Protein AF-A0A194XIG5-F1 (afdb_monomer_lite)

Organism: Mollisia scopiformis (NCBI:txid149040)

pLDDT: mean 70.4, std 18.35, range [32.38, 96.31]

Structure (mmCIF, N/CA/C/O backbone):
data_AF-A0A194XIG5-F1
#
_entry.id   AF-A0A194XIG5-F1
#
loop_
_atom_site.group_PDB
_atom_site.id
_atom_site.type_symbol
_atom_site.label_atom_id
_atom_site.label_alt_id
_atom_site.label_comp_id
_atom_site.label_asym_id
_atom_site.label_entity_id
_atom_site.label_seq_id
_atom_site.pdbx_PDB_ins_code
_atom_site.Cartn_x
_atom_site.Cartn_y
_atom_site.Cartn_z
_atom_site.occupancy
_atom_site.B_iso_or_equiv
_atom_site.auth_seq_id
_atom_site.auth_comp_id
_atom_site.auth_asym_id
_atom_site.auth_atom_id
_atom_site.pdbx_PDB_model_num
ATOM 1 N N . ASN A 1 1 ? 35.819 7.061 -53.462 1.00 68.25 1 ASN A N 1
ATOM 2 C CA . ASN A 1 1 ? 35.738 6.091 -52.345 1.00 68.25 1 ASN A CA 1
ATOM 3 C C . ASN A 1 1 ? 35.637 6.748 -50.974 1.00 68.25 1 ASN A C 1
ATOM 5 O O . ASN A 1 1 ? 34.925 6.209 -50.137 1.00 68.25 1 ASN A O 1
ATOM 9 N N . ASP A 1 2 ? 36.257 7.906 -50.737 1.00 85.25 2 ASP A N 1
ATOM 10 C CA . ASP A 1 2 ? 36.244 8.525 -49.399 1.00 85.25 2 ASP A CA 1
ATOM 11 C C . ASP A 1 2 ? 34.917 9.205 -49.029 1.00 85.25 2 ASP A C 1
ATOM 13 O O . ASP A 1 2 ? 34.490 9.116 -47.881 1.00 85.25 2 ASP A O 1
ATOM 17 N N . GLN A 1 3 ? 34.193 9.763 -50.006 1.00 89.25 3 GLN A N 1
ATOM 18 C CA . GLN A 1 3 ? 32.856 10.344 -49.803 1.00 89.25 3 GLN A CA 1
ATOM 19 C C . GLN A 1 3 ? 31.877 9.344 -49.157 1.00 89.25 3 GLN A C 1
ATOM 21 O O . GLN A 1 3 ? 31.250 9.632 -48.141 1.00 89.25 3 GLN A O 1
ATOM 26 N N . ALA A 1 4 ? 31.824 8.123 -49.697 1.00 90.75 4 ALA A N 1
ATOM 27 C CA . ALA A 1 4 ? 30.949 7.063 -49.202 1.00 90.75 4 ALA A CA 1
ATOM 28 C C . ALA A 1 4 ? 31.311 6.617 -47.773 1.00 90.75 4 ALA A C 1
ATOM 30 O O . ALA A 1 4 ? 30.437 6.225 -47.002 1.00 90.75 4 ALA A O 1
ATOM 31 N N . ARG A 1 5 ? 32.596 6.694 -47.393 1.00 91.75 5 ARG A N 1
ATOM 32 C CA . ARG A 1 5 ? 33.049 6.383 -46.027 1.00 91.75 5 ARG A CA 1
ATOM 33 C C . ARG A 1 5 ? 32.590 7.451 -45.038 1.00 91.75 5 ARG A C 1
ATOM 35 O O . ARG A 1 5 ? 32.052 7.111 -43.989 1.00 91.75 5 ARG A O 1
ATOM 42 N N . ILE A 1 6 ? 32.728 8.723 -45.407 1.00 94.56 6 ILE A N 1
ATOM 43 C CA . ILE A 1 6 ? 32.296 9.856 -44.580 1.00 94.56 6 ILE A CA 1
ATOM 44 C C . ILE A 1 6 ? 30.779 9.809 -44.351 1.00 94.56 6 ILE A C 1
ATOM 46 O O . ILE A 1 6 ? 30.317 9.968 -43.221 1.00 94.56 6 ILE A O 1
ATOM 50 N N . GLU A 1 7 ? 29.994 9.536 -45.393 1.00 93.69 7 GLU A N 1
ATOM 51 C CA . GLU A 1 7 ? 28.536 9.410 -45.283 1.00 93.69 7 GLU A CA 1
ATOM 52 C C . GLU A 1 7 ? 28.119 8.223 -44.403 1.00 93.69 7 GLU A C 1
ATOM 54 O O . GLU A 1 7 ? 27.228 8.357 -43.556 1.00 93.69 7 GLU A O 1
ATOM 59 N N . ALA A 1 8 ? 28.800 7.080 -44.534 1.00 93.81 8 ALA A N 1
ATOM 60 C CA . ALA A 1 8 ? 28.554 5.912 -43.693 1.00 93.81 8 ALA A CA 1
ATOM 61 C C . ALA A 1 8 ? 28.841 6.197 -42.209 1.00 93.81 8 ALA A C 1
ATOM 63 O O . ALA A 1 8 ? 28.056 5.805 -41.340 1.00 93.81 8 ALA A O 1
ATOM 64 N N . ASP A 1 9 ? 29.920 6.915 -41.901 1.00 95.12 9 ASP A N 1
ATOM 65 C CA . ASP A 1 9 ? 30.264 7.266 -40.522 1.00 95.12 9 ASP A CA 1
ATOM 66 C C . ASP A 1 9 ? 29.311 8.316 -39.936 1.00 95.12 9 ASP A C 1
ATOM 68 O O . ASP A 1 9 ? 28.887 8.188 -38.783 1.00 95.12 9 ASP A O 1
ATOM 72 N N . GLN A 1 10 ? 28.855 9.285 -40.736 1.00 93.88 10 GLN A N 1
ATOM 73 C CA . GLN A 1 10 ? 27.794 10.206 -40.322 1.00 93.88 10 GLN A CA 1
ATOM 74 C C . GLN A 1 10 ? 26.475 9.476 -40.033 1.00 93.88 10 GLN A C 1
ATOM 76 O O . GLN A 1 10 ? 25.788 9.800 -39.060 1.00 93.88 10 GLN A O 1
ATOM 81 N N . PHE A 1 11 ? 26.113 8.478 -40.843 1.00 93.88 11 PHE A N 1
ATOM 82 C CA . PHE A 1 11 ? 24.918 7.667 -40.616 1.00 93.88 11 PHE A CA 1
ATOM 83 C C . PHE A 1 11 ? 25.031 6.825 -39.337 1.00 93.88 11 PHE A C 1
ATOM 85 O O . PHE A 1 11 ? 24.093 6.777 -38.534 1.00 93.88 11 PHE A O 1
ATOM 92 N N . ARG A 1 12 ? 26.193 6.208 -39.092 1.00 93.44 12 ARG A N 1
ATOM 93 C CA . ARG A 1 12 ? 26.478 5.480 -37.844 1.00 93.44 12 ARG A CA 1
ATOM 94 C C . ARG A 1 12 ? 26.372 6.398 -36.633 1.00 93.44 12 ARG A C 1
ATOM 96 O O . ARG A 1 12 ? 25.687 6.059 -35.673 1.00 93.44 12 ARG A O 1
ATOM 103 N N . TYR A 1 13 ? 26.974 7.583 -36.698 1.00 94.56 13 TYR A N 1
ATOM 104 C CA . TYR A 1 13 ? 26.895 8.557 -35.616 1.00 94.56 13 TYR A CA 1
ATOM 105 C C . TYR A 1 13 ? 25.449 8.989 -35.342 1.00 94.56 13 TYR A C 1
ATOM 107 O O . TYR A 1 13 ? 24.991 8.914 -34.203 1.00 94.56 13 TYR A O 1
ATOM 115 N N . ARG A 1 14 ? 24.700 9.378 -36.383 1.00 92.38 14 ARG A N 1
ATOM 116 C CA . ARG A 1 14 ? 23.301 9.815 -36.249 1.00 92.38 14 ARG A CA 1
ATOM 117 C C . ARG A 1 14 ? 22.410 8.709 -35.689 1.00 92.38 14 ARG A C 1
ATOM 119 O O . ARG A 1 14 ? 21.681 8.948 -34.733 1.00 92.38 14 ARG A O 1
ATOM 126 N N . SER A 1 15 ? 22.502 7.495 -36.230 1.00 92.25 15 SER A N 1
ATOM 127 C CA . SER A 1 15 ? 21.691 6.360 -35.772 1.00 92.25 15 SER A CA 1
ATOM 128 C C . SER A 1 15 ? 21.985 5.976 -34.316 1.00 92.25 15 SER A C 1
ATOM 130 O O . SER A 1 15 ? 21.050 5.747 -33.541 1.00 92.25 15 SER A O 1
ATOM 132 N N . LEU A 1 16 ? 23.259 5.973 -33.905 1.00 93.62 16 LEU A N 1
ATOM 133 C CA . LEU A 1 16 ? 23.646 5.737 -32.514 1.00 93.62 16 LEU A CA 1
ATOM 134 C C . LEU A 1 16 ? 23.155 6.865 -31.604 1.00 93.62 16 LEU A C 1
ATOM 136 O O . LEU A 1 16 ? 22.529 6.582 -30.582 1.00 93.62 16 LEU A O 1
ATOM 140 N N . ALA A 1 17 ? 23.364 8.127 -31.984 1.00 90.00 17 ALA A N 1
ATOM 141 C CA . ALA A 1 17 ? 22.908 9.277 -31.209 1.00 90.00 17 ALA A CA 1
ATOM 142 C C . ALA A 1 17 ? 21.392 9.222 -30.969 1.00 90.00 17 ALA A C 1
ATOM 144 O O . ALA A 1 17 ? 20.946 9.326 -29.827 1.00 90.00 17 ALA A O 1
ATOM 145 N N . THR A 1 18 ? 20.591 8.956 -32.006 1.00 93.50 18 THR A N 1
ATOM 146 C CA . THR A 1 18 ? 19.134 8.825 -31.868 1.00 93.50 18 THR A CA 1
ATOM 147 C C . THR A 1 18 ? 18.749 7.677 -30.936 1.00 93.50 18 THR A C 1
ATOM 149 O O . THR A 1 18 ? 17.916 7.862 -30.045 1.00 93.50 18 THR A O 1
ATOM 152 N N . ARG A 1 19 ? 19.376 6.501 -31.082 1.00 93.31 19 ARG A N 1
ATOM 153 C CA . ARG A 1 19 ? 19.083 5.328 -30.244 1.00 93.31 19 ARG A CA 1
ATOM 154 C C . ARG A 1 19 ? 19.422 5.575 -28.774 1.00 93.31 19 ARG A C 1
ATOM 156 O O . ARG A 1 19 ? 18.603 5.296 -27.899 1.00 93.31 19 ARG A O 1
ATOM 163 N N . TYR A 1 20 ? 20.605 6.117 -28.489 1.00 94.31 20 TYR A N 1
ATOM 164 C CA . TYR A 1 20 ? 21.037 6.373 -27.115 1.00 94.31 20 TYR A CA 1
ATOM 165 C C . TYR A 1 20 ? 20.258 7.514 -26.459 1.00 94.31 20 TYR A C 1
ATOM 167 O O . TYR A 1 20 ? 19.904 7.394 -25.287 1.00 94.31 20 TYR A O 1
ATOM 175 N N . VAL A 1 21 ? 19.900 8.567 -27.199 1.00 94.81 21 VAL A N 1
ATOM 176 C CA . VAL A 1 21 ? 19.032 9.638 -26.683 1.00 94.81 21 VAL A CA 1
ATOM 177 C C . VAL A 1 21 ? 17.645 9.099 -26.339 1.00 94.81 21 VAL A C 1
ATOM 179 O O . VAL A 1 21 ? 17.110 9.427 -25.277 1.00 94.81 21 VAL A O 1
ATOM 182 N N . HIS A 1 22 ? 17.063 8.237 -27.179 1.00 92.50 22 HIS A N 1
ATOM 183 C CA . HIS A 1 22 ? 15.782 7.605 -26.862 1.00 92.50 22 HIS A CA 1
ATOM 184 C C . HIS A 1 22 ? 15.867 6.729 -25.613 1.00 92.50 22 HIS A C 1
ATOM 186 O O . HIS A 1 22 ? 15.055 6.895 -24.701 1.00 92.50 22 HIS A O 1
ATOM 192 N N . ASN A 1 23 ? 16.885 5.872 -25.527 1.00 94.88 23 ASN A N 1
ATOM 193 C CA . ASN A 1 23 ? 17.107 5.024 -24.358 1.00 94.88 23 ASN A CA 1
ATOM 194 C C . ASN A 1 23 ? 17.299 5.852 -23.079 1.00 94.88 23 ASN A C 1
ATOM 196 O O . ASN A 1 23 ? 16.727 5.526 -22.038 1.00 94.88 23 ASN A O 1
ATOM 200 N N . TRP A 1 24 ? 18.052 6.952 -23.152 1.00 96.31 24 TRP A N 1
ATOM 201 C CA . TRP A 1 24 ? 18.252 7.856 -22.023 1.00 96.31 24 TRP A CA 1
ATOM 202 C C . TRP A 1 24 ? 16.941 8.515 -21.582 1.00 96.31 24 TRP A C 1
ATOM 204 O O . TRP A 1 24 ? 16.612 8.504 -20.395 1.00 96.31 24 TRP A O 1
ATOM 214 N N . ARG A 1 25 ? 16.130 9.010 -22.528 1.00 95.50 25 ARG A N 1
ATOM 215 C CA . ARG A 1 25 ? 14.802 9.576 -22.230 1.00 95.50 25 ARG A CA 1
ATOM 216 C C . ARG A 1 25 ? 13.877 8.546 -21.586 1.00 95.50 25 ARG A C 1
ATOM 218 O O . ARG A 1 25 ? 13.123 8.876 -20.674 1.00 95.50 25 ARG A O 1
ATOM 225 N N . GLU A 1 26 ? 13.909 7.297 -22.036 1.00 94.56 26 GLU A N 1
ATOM 226 C CA . GLU A 1 26 ? 13.135 6.216 -21.420 1.00 94.56 26 GLU A CA 1
ATOM 227 C C . GLU A 1 26 ? 13.593 5.888 -20.004 1.00 94.56 26 GLU A C 1
ATOM 229 O O . GLU A 1 26 ? 12.757 5.773 -19.103 1.00 94.56 26 GLU A O 1
ATOM 234 N N . ALA A 1 27 ? 14.903 5.776 -19.790 1.00 95.00 27 ALA A N 1
ATOM 235 C CA . ALA A 1 27 ? 15.474 5.542 -18.471 1.00 95.00 27 ALA A CA 1
ATOM 236 C C . ALA A 1 27 ? 15.120 6.683 -17.502 1.00 95.00 27 ALA A C 1
ATOM 238 O O . ALA A 1 27 ? 14.652 6.421 -16.392 1.00 95.00 27 ALA A O 1
ATOM 239 N N . ALA A 1 28 ? 15.237 7.937 -17.949 1.00 95.81 28 ALA A N 1
ATOM 240 C CA . ALA A 1 28 ? 14.864 9.118 -17.175 1.00 95.81 28 ALA A CA 1
ATOM 241 C C . ALA A 1 28 ? 13.367 9.127 -16.819 1.00 95.81 28 ALA A C 1
ATOM 243 O O . ALA A 1 28 ? 13.009 9.348 -15.661 1.00 95.81 28 ALA A O 1
ATOM 244 N N . ARG A 1 29 ? 12.479 8.799 -17.772 1.00 9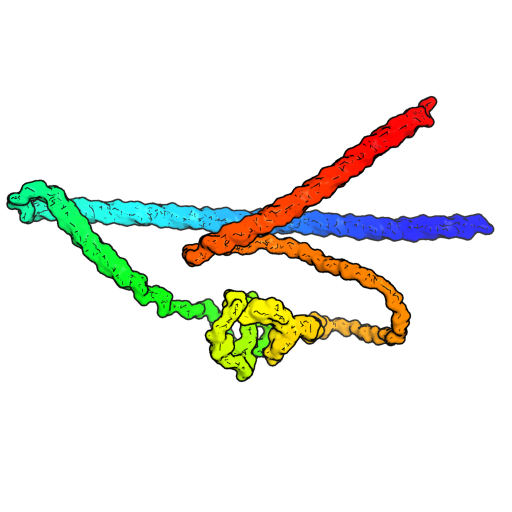4.88 29 ARG A N 1
ATOM 245 C CA . ARG A 1 29 ? 11.032 8.669 -17.513 1.00 94.88 29 ARG A CA 1
ATOM 246 C C . ARG A 1 29 ? 10.727 7.585 -16.480 1.00 94.88 29 ARG A C 1
ATOM 248 O O . ARG A 1 29 ? 9.965 7.832 -15.545 1.00 94.88 29 ARG A O 1
ATOM 255 N N . LYS A 1 30 ? 11.335 6.401 -16.609 1.00 95.94 30 LYS A N 1
ATOM 256 C CA . LYS A 1 30 ? 11.171 5.295 -15.648 1.00 95.94 30 LYS A CA 1
ATOM 257 C C . LYS A 1 30 ? 11.640 5.696 -14.250 1.00 95.94 30 LYS A C 1
ATOM 259 O O . LYS A 1 30 ? 10.961 5.395 -13.269 1.00 95.94 30 LYS A O 1
ATOM 264 N N . LEU A 1 31 ? 12.767 6.398 -14.147 1.00 93.50 31 LEU A N 1
ATOM 265 C CA . LEU A 1 31 ? 13.282 6.892 -12.871 1.00 93.50 31 LEU A CA 1
ATOM 266 C C . LEU A 1 31 ? 12.341 7.934 -12.245 1.00 93.50 31 LEU A C 1
ATOM 268 O O . LEU A 1 31 ? 12.026 7.841 -11.058 1.00 93.50 31 LEU A O 1
ATOM 272 N N . GLY A 1 32 ? 11.827 8.868 -13.049 1.00 92.12 32 GLY A N 1
ATOM 273 C CA . GLY A 1 32 ? 10.847 9.866 -12.615 1.00 92.12 32 GLY A CA 1
ATOM 274 C C . GLY A 1 32 ? 9.545 9.242 -12.102 1.00 92.12 32 GLY A C 1
ATOM 275 O O . GLY A 1 32 ? 9.059 9.618 -11.037 1.00 92.12 32 GLY A O 1
ATOM 276 N N . LEU A 1 33 ? 9.021 8.228 -12.798 1.00 94.00 33 LEU A N 1
ATOM 277 C CA . LEU A 1 33 ? 7.849 7.464 -12.353 1.00 94.00 33 LEU A CA 1
ATOM 278 C C . LEU A 1 33 ? 8.101 6.755 -11.018 1.00 94.00 33 LEU 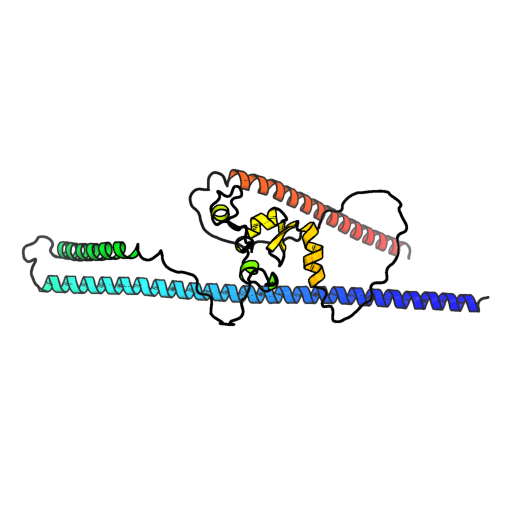A C 1
ATOM 280 O O . LEU A 1 33 ? 7.255 6.816 -10.128 1.00 94.00 33 LEU A O 1
ATOM 284 N N . LYS A 1 34 ? 9.276 6.136 -10.838 1.00 94.50 34 LYS A N 1
ATOM 285 C CA . LYS A 1 34 ? 9.653 5.513 -9.559 1.00 94.50 34 LYS A CA 1
ATOM 286 C C . LYS A 1 34 ? 9.703 6.535 -8.422 1.00 94.50 34 LYS A C 1
ATOM 288 O O . LYS A 1 34 ? 9.241 6.230 -7.325 1.00 94.50 34 LYS A O 1
ATOM 293 N N . ARG A 1 35 ? 10.227 7.740 -8.669 1.00 93.31 35 ARG A N 1
ATOM 294 C CA . ARG A 1 35 ? 10.284 8.816 -7.667 1.00 93.31 35 ARG A CA 1
ATOM 295 C C . ARG A 1 35 ? 8.886 9.295 -7.266 1.00 93.31 35 ARG A C 1
ATOM 297 O O . ARG A 1 35 ? 8.565 9.247 -6.082 1.00 93.31 35 ARG A O 1
ATOM 304 N N . ARG A 1 36 ? 8.022 9.606 -8.240 1.00 91.75 36 ARG A N 1
ATOM 305 C CA . ARG A 1 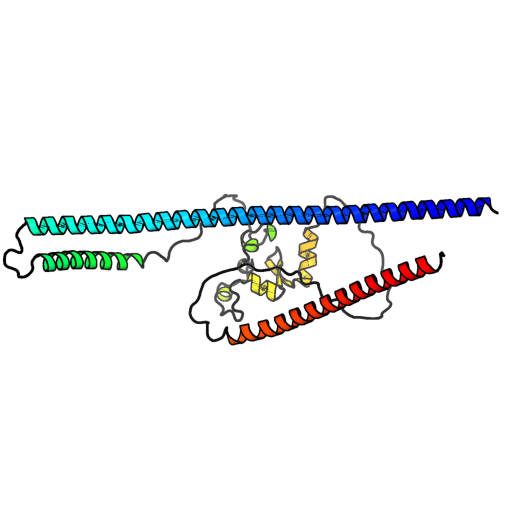36 ? 6.607 9.954 -7.989 1.00 91.75 36 ARG A CA 1
ATOM 306 C C . ARG A 1 36 ? 5.858 8.829 -7.265 1.00 91.75 36 ARG A C 1
ATOM 308 O O . ARG A 1 36 ? 5.065 9.067 -6.358 1.00 91.75 36 ARG A O 1
ATOM 315 N N . GLY A 1 37 ? 6.151 7.577 -7.612 1.00 92.56 37 GLY A N 1
ATOM 316 C CA . GLY A 1 37 ? 5.616 6.398 -6.932 1.00 92.56 37 GLY A CA 1
ATOM 317 C C . GLY A 1 37 ? 6.024 6.302 -5.456 1.00 92.56 37 GLY A C 1
ATOM 318 O O . GLY A 1 37 ? 5.243 5.837 -4.634 1.00 92.56 37 GLY A O 1
ATOM 319 N N . ARG A 1 38 ? 7.227 6.756 -5.087 1.00 91.75 38 ARG A N 1
ATOM 320 C CA . ARG A 1 38 ? 7.664 6.813 -3.680 1.00 91.75 38 ARG A CA 1
ATOM 321 C C . ARG A 1 38 ? 6.970 7.941 -2.923 1.00 91.75 38 ARG A C 1
ATOM 323 O O . ARG A 1 38 ? 6.525 7.718 -1.804 1.00 91.75 38 ARG A O 1
ATOM 330 N N . GLU A 1 39 ? 6.852 9.116 -3.534 1.00 92.19 39 GLU A N 1
ATOM 331 C CA . GLU A 1 39 ? 6.165 10.278 -2.948 1.00 92.19 39 GLU A CA 1
ATOM 332 C C . GLU A 1 39 ? 4.687 9.970 -2.673 1.00 92.19 39 GLU A C 1
ATOM 334 O O . GLU A 1 39 ? 4.210 10.181 -1.564 1.00 92.19 39 GLU A O 1
ATOM 339 N N . THR A 1 40 ? 3.988 9.345 -3.624 1.00 91.81 40 THR A N 1
ATOM 340 C CA . THR A 1 40 ? 2.588 8.921 -3.433 1.00 91.81 40 THR A CA 1
ATOM 341 C C . THR A 1 40 ? 2.417 7.878 -2.327 1.00 91.81 40 THR A C 1
ATOM 343 O O . THR A 1 40 ? 1.443 7.942 -1.580 1.00 91.81 40 THR A O 1
ATOM 346 N N . ARG A 1 41 ? 3.355 6.932 -2.171 1.00 90.19 41 ARG A N 1
ATOM 347 C CA . ARG A 1 41 ? 3.336 5.976 -1.047 1.00 90.19 41 ARG A CA 1
ATOM 348 C C . ARG A 1 41 ? 3.583 6.662 0.293 1.00 90.19 41 ARG A C 1
ATOM 350 O O . ARG A 1 41 ? 2.887 6.342 1.249 1.00 90.19 41 ARG A O 1
ATOM 357 N N . LYS A 1 42 ? 4.535 7.600 0.360 1.00 93.88 42 LYS A N 1
ATOM 358 C CA . LYS A 1 42 ? 4.791 8.396 1.571 1.00 93.88 42 LYS A CA 1
ATOM 359 C C . LYS A 1 42 ? 3.557 9.200 1.967 1.00 93.88 42 LYS A C 1
ATOM 361 O O . LYS A 1 42 ? 3.081 9.034 3.081 1.00 93.88 42 LYS A O 1
ATOM 366 N N . PHE A 1 43 ? 2.965 9.926 1.020 1.00 90.75 43 PHE A N 1
ATOM 367 C CA . PHE A 1 43 ? 1.737 10.687 1.243 1.00 90.75 43 PHE A CA 1
ATOM 368 C C . PHE A 1 43 ? 0.584 9.802 1.736 1.00 90.75 43 PHE A C 1
ATOM 370 O O . PHE A 1 43 ? -0.090 10.127 2.708 1.00 90.75 43 PHE A O 1
ATOM 377 N N . LYS A 1 44 ? 0.377 8.631 1.116 1.00 90.94 44 LYS A N 1
ATOM 378 C CA . LYS A 1 44 ? -0.627 7.664 1.588 1.00 90.94 44 LYS A CA 1
ATOM 379 C C . LYS A 1 44 ? -0.328 7.160 3.000 1.00 90.94 44 LYS A C 1
ATOM 381 O O . LYS A 1 44 ? -1.255 7.017 3.791 1.00 90.94 44 LYS A O 1
ATOM 386 N N . LYS A 1 45 ? 0.939 6.881 3.317 1.00 93.69 45 LYS A N 1
ATOM 387 C CA . LYS A 1 45 ? 1.358 6.432 4.650 1.00 93.69 45 LYS A CA 1
ATOM 388 C C . LYS A 1 45 ? 1.103 7.514 5.699 1.00 93.69 45 LYS A C 1
ATOM 390 O O . LYS A 1 45 ? 0.564 7.195 6.750 1.00 93.69 45 LYS A O 1
ATOM 395 N N . GLU A 1 46 ? 1.422 8.768 5.393 1.00 93.69 46 GLU A N 1
ATOM 396 C CA . GLU A 1 46 ? 1.163 9.927 6.256 1.00 93.69 46 GLU A CA 1
ATOM 397 C C . GLU A 1 46 ? -0.341 10.136 6.478 1.00 93.69 46 GLU A C 1
ATOM 399 O O . GLU A 1 46 ? -0.773 10.242 7.621 1.00 93.69 46 GLU A O 1
ATOM 404 N N . LEU A 1 47 ? -1.158 10.071 5.419 1.00 92.81 47 LEU A N 1
ATOM 405 C CA . LEU A 1 47 ? -2.622 10.158 5.513 1.00 92.81 47 LEU A CA 1
ATOM 406 C C . LEU A 1 47 ? -3.228 9.022 6.356 1.00 92.81 47 LEU A C 1
ATOM 408 O O . LEU A 1 47 ? -4.178 9.216 7.109 1.00 92.81 47 LEU A O 1
ATOM 412 N N . MET A 1 48 ? -2.718 7.800 6.209 1.00 90.44 48 MET A N 1
ATOM 413 C CA . MET A 1 48 ? -3.184 6.663 7.006 1.00 90.44 48 MET A CA 1
ATOM 414 C C . MET A 1 48 ? -2.726 6.776 8.461 1.00 90.44 48 MET A C 1
ATOM 416 O O . MET A 1 48 ? -3.482 6.413 9.360 1.00 90.44 48 MET A O 1
ATOM 420 N N . ALA A 1 49 ? -1.516 7.282 8.702 1.00 92.38 49 ALA A N 1
ATOM 421 C CA . ALA A 1 49 ? -1.003 7.531 10.043 1.00 92.38 49 ALA A CA 1
ATOM 422 C C . ALA A 1 49 ? -1.809 8.625 10.754 1.00 92.38 49 ALA A C 1
ATOM 424 O O . ALA A 1 49 ? -2.185 8.418 11.903 1.00 92.38 49 ALA A O 1
ATOM 425 N N . SER A 1 50 ? -2.158 9.721 10.071 1.00 90.81 50 SER A N 1
ATOM 426 C CA . SER A 1 50 ? -2.994 10.777 10.653 1.00 90.81 50 SER A CA 1
ATOM 427 C C . SER A 1 50 ? -4.389 10.264 11.001 1.00 90.81 50 SER A C 1
ATOM 429 O O . SER A 1 50 ? -4.828 10.446 12.127 1.00 90.81 50 SER A O 1
ATOM 431 N N . LYS A 1 51 ? -5.037 9.510 10.104 1.00 91.94 51 LYS A N 1
ATOM 432 C CA . LYS A 1 51 ? -6.338 8.877 10.389 1.00 91.94 51 LYS A CA 1
ATOM 433 C C . LYS A 1 51 ? -6.278 7.862 11.530 1.00 91.94 51 LYS A C 1
ATOM 435 O O . LYS A 1 51 ? -7.256 7.676 12.245 1.00 91.94 51 LYS A O 1
ATOM 440 N N . ARG A 1 52 ? -5.163 7.140 11.680 1.00 91.44 52 ARG A N 1
ATOM 441 C CA . ARG A 1 52 ? -4.966 6.228 12.818 1.00 91.44 52 ARG A CA 1
ATOM 442 C C . ARG A 1 52 ? -4.777 7.008 14.115 1.00 91.44 52 ARG A C 1
ATOM 444 O O . ARG A 1 52 ? -5.391 6.633 15.103 1.00 91.44 52 ARG A O 1
ATOM 451 N N . ALA A 1 53 ? -3.982 8.076 14.099 1.00 88.50 53 ALA A N 1
ATOM 452 C CA . ALA A 1 53 ? -3.780 8.946 15.253 1.00 88.50 53 ALA A CA 1
ATOM 453 C C . ALA A 1 53 ? -5.086 9.631 15.682 1.00 88.50 53 ALA A C 1
ATOM 455 O O . ALA A 1 53 ? -5.413 9.608 16.859 1.00 88.50 53 ALA A O 1
ATOM 456 N N . GLU A 1 54 ? -5.874 10.133 14.730 1.00 88.81 54 GLU A N 1
ATOM 457 C CA . GLU A 1 54 ? -7.209 10.698 14.962 1.00 88.81 54 GLU A CA 1
ATOM 458 C C . GLU A 1 54 ? -8.128 9.678 15.638 1.00 88.81 54 GLU A C 1
ATOM 460 O O . GLU A 1 54 ? -8.656 9.946 16.707 1.00 88.81 54 GLU A O 1
ATOM 465 N N . LYS A 1 55 ? -8.221 8.454 15.104 1.00 89.00 55 LYS A N 1
ATOM 466 C CA . LYS A 1 55 ? -9.011 7.382 15.732 1.00 89.00 55 LYS A CA 1
ATOM 467 C C . LYS A 1 55 ? -8.520 6.990 17.123 1.00 89.00 55 LYS A C 1
ATOM 469 O O . LYS A 1 55 ? -9.315 6.535 17.938 1.00 89.00 55 LYS A O 1
ATOM 474 N N . ILE A 1 56 ? -7.214 7.055 17.378 1.00 89.25 56 ILE A N 1
ATOM 475 C CA . ILE A 1 56 ? -6.657 6.775 18.707 1.00 89.25 56 ILE A CA 1
ATOM 476 C C . ILE A 1 56 ? -7.040 7.904 19.668 1.00 89.25 56 ILE A C 1
ATOM 478 O O . ILE A 1 56 ? -7.526 7.599 20.748 1.00 89.25 56 ILE A O 1
ATOM 482 N N . ALA A 1 57 ? -6.925 9.166 19.250 1.00 83.69 57 ALA A N 1
ATOM 483 C CA . ALA A 1 57 ? -7.337 10.323 20.042 1.00 83.69 57 ALA A CA 1
ATOM 484 C C . ALA A 1 57 ? -8.852 10.336 20.310 1.00 83.69 57 ALA A C 1
ATOM 486 O O . ALA A 1 57 ? -9.280 10.579 21.431 1.00 83.69 57 ALA A O 1
ATOM 487 N N . GLU A 1 58 ? -9.679 9.988 19.319 1.00 82.50 58 GLU A N 1
ATOM 488 C CA . GLU A 1 58 ? -11.126 9.812 19.504 1.00 82.50 58 GLU A CA 1
ATOM 489 C C . GLU A 1 58 ? -11.431 8.731 20.548 1.00 82.50 58 GLU A C 1
ATOM 491 O O . GLU A 1 58 ? -12.298 8.909 21.402 1.00 82.50 58 GLU A O 1
ATOM 496 N N . LYS A 1 59 ? -10.708 7.604 20.506 1.00 84.25 59 LYS A N 1
ATOM 497 C CA . LYS A 1 59 ? -10.853 6.533 21.499 1.00 84.25 59 LYS A CA 1
ATOM 498 C C . LYS A 1 59 ? -10.371 6.958 22.880 1.00 84.25 59 LYS A C 1
ATOM 500 O O . LYS A 1 59 ? -10.985 6.563 23.863 1.00 84.25 59 LYS A O 1
ATOM 505 N N . GLU A 1 60 ? -9.286 7.715 22.961 1.00 82.50 60 GLU A N 1
ATOM 506 C CA . GLU A 1 60 ? -8.760 8.236 24.220 1.00 82.50 60 GLU A CA 1
ATOM 507 C C . GLU A 1 60 ? -9.761 9.199 24.861 1.00 82.50 60 GLU A C 1
ATOM 509 O O . GLU A 1 60 ? -10.139 8.982 26.010 1.00 82.50 60 GLU A O 1
ATOM 514 N N . ASN A 1 61 ? -10.326 10.127 24.083 1.00 83.50 61 ASN A N 1
ATOM 515 C CA . ASN A 1 61 ? -11.413 10.998 24.529 1.00 83.50 61 ASN A CA 1
ATOM 516 C C . ASN A 1 61 ? -12.627 10.189 25.018 1.00 83.50 61 ASN A C 1
ATOM 518 O O . ASN A 1 61 ? -13.138 10.444 26.103 1.00 83.50 61 ASN A O 1
ATOM 522 N N . LEU A 1 62 ? -13.048 9.151 24.283 1.00 85.69 62 LEU A N 1
ATOM 523 C CA . LEU A 1 62 ? -14.129 8.247 24.710 1.00 85.69 62 LEU A CA 1
ATOM 524 C C . LEU A 1 62 ? -13.814 7.520 26.029 1.00 85.69 62 LEU A C 1
ATOM 526 O O . LEU A 1 62 ? -14.698 7.330 26.866 1.00 85.69 62 LEU A O 1
ATOM 530 N N . VAL A 1 63 ? -12.568 7.079 26.224 1.00 86.06 63 VAL A N 1
ATOM 531 C CA . VAL A 1 63 ? -12.137 6.405 27.458 1.00 86.06 63 VAL A CA 1
ATOM 532 C C . VAL A 1 63 ? -12.098 7.387 28.625 1.00 86.06 63 VAL A C 1
ATOM 534 O O . VAL A 1 63 ? -12.515 7.024 29.727 1.00 86.06 63 VAL A O 1
ATOM 537 N N . GLU A 1 64 ? -11.635 8.616 28.410 1.00 86.19 64 GLU A N 1
ATOM 538 C CA . GLU A 1 64 ? -11.646 9.667 29.426 1.00 86.19 64 GLU A CA 1
ATOM 539 C C . GLU A 1 64 ? -13.069 10.082 29.800 1.00 86.19 64 GLU A C 1
ATOM 541 O O . GLU A 1 64 ? -13.389 10.123 30.987 1.00 86.19 64 GLU A O 1
ATOM 546 N N . GLU A 1 65 ? -13.958 10.269 28.825 1.00 85.75 65 GLU A N 1
ATOM 547 C CA . GLU A 1 65 ? -15.380 10.533 29.058 1.00 85.75 65 GLU A CA 1
ATOM 548 C C . GLU A 1 65 ? -16.049 9.385 29.823 1.00 85.75 65 GLU A C 1
ATOM 550 O O . GLU A 1 65 ? -16.807 9.611 30.769 1.00 85.75 65 GLU A O 1
ATOM 555 N N . PHE A 1 66 ? -15.729 8.132 29.487 1.00 89.19 66 PHE A N 1
ATOM 556 C CA . PHE A 1 66 ? -16.242 6.974 30.215 1.00 89.19 66 PHE A CA 1
ATOM 557 C C . PHE A 1 66 ? -15.697 6.904 31.651 1.00 89.19 66 PHE A C 1
ATOM 559 O O . PHE A 1 66 ? -16.437 6.604 32.595 1.00 89.19 66 PHE A O 1
ATOM 566 N N . ARG A 1 67 ? -14.412 7.210 31.862 1.00 88.25 67 ARG A N 1
ATOM 567 C CA . ARG A 1 67 ? -13.804 7.300 33.202 1.00 88.25 67 ARG A CA 1
ATOM 568 C C . ARG A 1 67 ? -14.415 8.439 34.019 1.00 88.25 67 ARG A C 1
ATOM 570 O O . ARG A 1 67 ? -14.732 8.243 35.194 1.00 88.25 67 ARG A O 1
ATOM 577 N N . ALA A 1 68 ? -14.652 9.594 33.409 1.00 84.88 68 ALA A N 1
ATOM 578 C CA . ALA A 1 68 ? -15.342 10.715 34.035 1.00 84.88 68 ALA A CA 1
ATOM 579 C C . ALA A 1 68 ? -16.787 10.337 34.402 1.00 84.88 68 ALA A C 1
ATOM 581 O O . ALA A 1 68 ? -17.212 10.549 35.534 1.00 84.88 68 ALA A O 1
ATOM 582 N N . SER A 1 69 ? -17.515 9.672 33.501 1.00 85.25 69 SER A N 1
ATOM 583 C CA . SER A 1 69 ? -18.892 9.221 33.741 1.00 85.25 69 SER A CA 1
ATOM 584 C C . SER A 1 69 ? -18.983 8.173 34.858 1.00 85.25 69 SER A C 1
ATOM 586 O O . SER A 1 69 ? -19.835 8.261 35.743 1.00 85.25 69 SER A O 1
ATOM 588 N N . THR A 1 70 ? -18.077 7.194 34.877 1.00 79.69 70 THR A N 1
ATOM 589 C CA . THR A 1 70 ? -18.076 6.139 35.905 1.00 79.69 70 THR A CA 1
ATOM 590 C C . THR A 1 70 ? -17.670 6.656 37.282 1.00 79.69 70 THR A C 1
ATOM 592 O O . THR A 1 70 ? -18.244 6.233 38.287 1.00 79.69 70 THR A O 1
ATOM 595 N N . THR A 1 71 ? -16.720 7.589 37.355 1.00 80.94 71 THR A N 1
ATOM 596 C CA . THR A 1 71 ? -16.334 8.237 38.618 1.00 80.94 71 THR A CA 1
ATOM 597 C C . THR A 1 71 ? -17.408 9.201 39.120 1.00 80.94 71 THR A C 1
ATOM 599 O O . THR A 1 71 ? -17.707 9.179 40.313 1.00 80.94 71 THR A O 1
ATOM 602 N N . ALA A 1 72 ? -18.058 9.963 38.233 1.00 82.25 72 ALA A N 1
ATOM 603 C CA . ALA A 1 72 ? -19.202 10.809 38.574 1.00 82.25 72 ALA A CA 1
ATOM 604 C C . ALA A 1 72 ? -20.376 9.985 39.120 1.00 82.25 72 ALA A C 1
ATOM 606 O O . ALA A 1 72 ? -20.899 10.299 40.185 1.00 82.25 72 ALA A O 1
ATOM 607 N N . LYS A 1 73 ? -20.720 8.865 38.471 1.00 81.19 73 LYS A N 1
ATOM 608 C CA . LYS A 1 73 ? -21.778 7.965 38.950 1.00 81.19 73 LYS A CA 1
ATOM 609 C C . LYS A 1 73 ? -21.454 7.344 40.312 1.00 81.19 73 LYS A C 1
ATOM 611 O O . LYS A 1 73 ? -22.340 7.199 41.147 1.00 81.19 73 LYS A O 1
ATOM 616 N N . ARG A 1 74 ? -20.188 6.988 40.562 1.00 78.19 74 ARG A N 1
ATOM 617 C CA . ARG A 1 74 ? -19.746 6.496 41.881 1.00 78.19 74 ARG A CA 1
ATOM 618 C C . ARG A 1 74 ? -19.845 7.569 42.965 1.00 78.19 74 ARG A C 1
ATOM 620 O O . ARG A 1 74 ? -20.188 7.230 44.091 1.00 78.19 74 ARG A O 1
ATOM 627 N N . ARG A 1 75 ? -19.549 8.831 42.638 1.00 79.31 75 ARG A N 1
ATOM 628 C CA . ARG A 1 75 ? -19.709 9.962 43.565 1.00 79.31 75 ARG A CA 1
ATOM 629 C C . ARG A 1 75 ? -21.178 10.218 43.885 1.00 79.31 75 ARG A C 1
ATOM 631 O O . ARG A 1 75 ? -21.517 10.223 45.056 1.00 79.31 75 ARG A O 1
ATOM 638 N N . GLN A 1 76 ? -22.038 10.283 42.869 1.00 80.81 76 GLN A N 1
ATOM 639 C CA . GLN A 1 76 ? -23.484 10.450 43.052 1.00 80.81 76 GLN A CA 1
ATOM 640 C C . GLN A 1 76 ? -24.092 9.331 43.900 1.00 80.81 76 GLN A C 1
ATOM 642 O O . GLN A 1 76 ? -24.766 9.613 44.877 1.00 80.81 76 GLN A O 1
ATOM 647 N N . SER A 1 77 ? -23.777 8.067 43.598 1.00 78.19 77 SER A N 1
ATOM 648 C CA . SER A 1 77 ? -24.234 6.924 44.402 1.00 78.19 77 SER A CA 1
ATOM 649 C C . SER A 1 77 ? -23.791 7.057 45.860 1.00 78.19 77 SER A C 1
ATOM 651 O O . SER A 1 77 ? -24.573 6.819 46.769 1.00 78.19 77 SER A O 1
ATOM 653 N N . ARG A 1 78 ? -22.539 7.463 46.101 1.00 80.25 78 ARG A N 1
ATOM 654 C CA . ARG A 1 78 ? -22.020 7.665 47.457 1.00 80.25 78 ARG A CA 1
ATOM 655 C C . ARG A 1 78 ? -22.736 8.803 48.187 1.00 80.25 78 ARG A C 1
ATOM 657 O O . ARG A 1 78 ? -23.080 8.629 49.347 1.00 80.25 78 ARG A O 1
ATOM 664 N N . GLU A 1 79 ? -22.975 9.924 47.519 1.00 83.00 79 GLU A N 1
ATOM 665 C CA . GLU A 1 79 ? -23.720 11.060 48.072 1.00 83.00 79 GLU A CA 1
ATOM 666 C C . GLU A 1 79 ? -25.182 10.684 48.366 1.00 83.00 79 GLU A C 1
ATOM 668 O O . GLU A 1 79 ? -25.710 11.049 49.414 1.00 83.00 79 GLU A O 1
ATOM 673 N N . GLU A 1 80 ? -25.816 9.883 47.503 1.00 78.88 80 GLU A N 1
ATOM 674 C CA . GLU A 1 80 ? -27.143 9.305 47.746 1.00 78.88 80 GLU A CA 1
ATOM 675 C C . GLU A 1 80 ? -27.131 8.401 48.989 1.00 78.88 80 GLU A C 1
ATOM 677 O O . GLU A 1 80 ? -28.014 8.524 49.836 1.00 78.88 80 GLU A O 1
ATOM 682 N N . HIS A 1 81 ? -26.112 7.553 49.163 1.00 74.88 81 HIS A N 1
ATOM 683 C CA . HIS A 1 81 ? -25.973 6.712 50.361 1.00 74.88 81 HIS A CA 1
ATOM 684 C C . HIS A 1 81 ? -25.791 7.534 51.630 1.00 74.88 81 HIS A C 1
ATOM 686 O O . HIS A 1 81 ? -26.481 7.282 52.610 1.00 74.88 81 HIS A O 1
ATOM 692 N N . GLU A 1 82 ? -24.924 8.544 51.594 1.00 80.75 82 GLU A N 1
ATOM 693 C CA . GLU A 1 82 ? -24.706 9.450 52.722 1.00 80.75 82 GLU A CA 1
ATOM 694 C C . GLU A 1 82 ? -25.983 10.252 53.042 1.00 80.75 82 GLU A C 1
ATOM 696 O O . GLU A 1 82 ? -26.260 10.535 54.206 1.00 80.75 82 GLU A O 1
ATOM 701 N N . SER A 1 83 ? -26.808 10.579 52.038 1.00 81.56 83 SER A N 1
ATOM 702 C CA . SER A 1 83 ? -28.098 11.249 52.250 1.00 81.56 83 SER A CA 1
ATOM 703 C C . SER A 1 83 ? -29.156 10.341 52.892 1.00 81.56 83 SER A C 1
ATOM 705 O O . SER A 1 83 ? -29.898 10.793 53.762 1.00 81.56 83 SER A O 1
ATOM 707 N N . VAL A 1 84 ? -29.203 9.060 52.509 1.00 80.12 84 VAL A N 1
ATOM 708 C CA . VAL A 1 84 ? -30.131 8.066 53.074 1.00 80.12 84 VAL A CA 1
ATOM 709 C C . VAL A 1 84 ? -29.698 7.653 54.480 1.00 80.12 84 VAL A C 1
ATOM 711 O O . VAL A 1 84 ? -30.547 7.510 55.353 1.00 80.12 84 VAL A O 1
ATOM 714 N N . GLU A 1 85 ? -28.391 7.521 54.721 1.00 78.75 85 GLU A N 1
ATOM 715 C CA . GLU A 1 85 ? -27.817 7.271 56.049 1.00 78.75 85 GLU A CA 1
ATOM 716 C C . GLU A 1 85 ? -28.215 8.394 57.017 1.00 78.75 85 GLU A C 1
ATOM 718 O O . GLU A 1 85 ? -28.813 8.107 58.048 1.00 78.75 85 GLU A O 1
ATOM 723 N N . ARG A 1 86 ? -28.042 9.667 56.625 1.00 80.19 86 ARG A N 1
ATOM 724 C CA . ARG A 1 86 ? -28.491 10.828 57.420 1.00 80.19 86 ARG A CA 1
ATOM 725 C C . ARG A 1 86 ? -29.997 10.837 57.680 1.00 80.19 86 ARG A C 1
ATOM 727 O O . ARG A 1 86 ? -30.431 11.148 58.782 1.00 80.19 86 ARG A O 1
ATOM 734 N N . LEU A 1 87 ? -30.806 10.477 56.681 1.00 80.62 87 LEU A N 1
ATOM 735 C CA . LEU A 1 87 ? -32.260 10.402 56.845 1.00 80.62 87 LEU A CA 1
ATOM 736 C C . LEU A 1 87 ? -32.662 9.300 57.840 1.00 80.62 87 LEU A C 1
ATOM 738 O O . LEU A 1 87 ? -33.575 9.486 58.640 1.00 80.62 87 LEU A O 1
ATOM 742 N N . LEU A 1 88 ? -31.974 8.157 57.817 1.00 76.75 88 LEU A N 1
ATOM 743 C CA . LEU A 1 88 ? -32.204 7.063 58.760 1.00 76.75 88 LEU A CA 1
ATOM 744 C C . LEU A 1 88 ? -31.707 7.402 60.176 1.00 76.75 88 LEU A C 1
ATOM 746 O O . LEU A 1 88 ? -32.359 7.011 61.145 1.00 76.75 88 LEU A O 1
ATOM 750 N N . GLU A 1 89 ? -30.619 8.164 60.307 1.00 78.06 89 GLU A N 1
ATOM 751 C CA . GLU A 1 89 ? -30.151 8.718 61.587 1.00 78.06 89 GLU A CA 1
ATOM 752 C C . GLU A 1 89 ? -31.194 9.663 62.205 1.00 78.06 89 GLU A C 1
ATOM 754 O O . GLU A 1 89 ? -31.570 9.482 63.366 1.00 78.06 89 GLU A O 1
ATOM 759 N N . ASP A 1 90 ? -31.741 10.595 61.415 1.00 79.88 90 ASP A N 1
ATOM 760 C CA . ASP A 1 90 ? -32.742 11.576 61.865 1.00 79.88 90 ASP A CA 1
ATOM 761 C C . ASP A 1 90 ? -34.061 10.927 62.319 1.00 79.88 90 ASP A C 1
ATOM 763 O O . ASP A 1 90 ? -34.749 11.440 63.203 1.00 79.88 90 ASP A O 1
ATOM 767 N N . THR A 1 91 ? -34.428 9.775 61.746 1.00 77.00 91 THR A N 1
ATOM 768 C CA . THR A 1 91 ? -35.673 9.070 62.106 1.00 77.00 91 THR A CA 1
ATOM 769 C C . THR A 1 91 ? -35.624 8.384 63.475 1.00 77.00 91 THR A C 1
ATOM 771 O O . THR A 1 91 ? -36.663 7.949 63.974 1.00 77.00 91 THR A O 1
ATOM 774 N N . GLY A 1 92 ? -34.446 8.269 64.104 1.00 66.88 92 GLY A N 1
ATOM 775 C CA . GLY A 1 92 ? -34.295 7.724 65.459 1.00 66.88 92 GLY A CA 1
ATOM 776 C C . GLY A 1 92 ? -34.666 6.240 65.618 1.00 66.88 92 GLY A C 1
ATOM 777 O O . GLY A 1 92 ? -34.720 5.736 66.740 1.00 66.88 92 GLY A O 1
ATOM 778 N N . VAL A 1 93 ? -34.895 5.516 64.515 1.00 72.69 93 VAL A N 1
ATOM 779 C CA . VAL 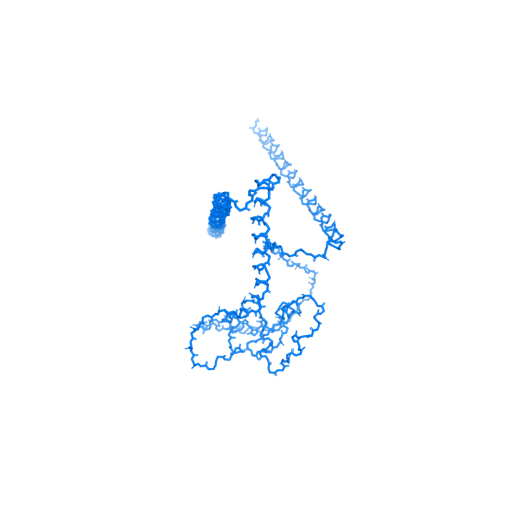A 1 93 ? -35.414 4.131 64.493 1.00 72.69 93 VAL A CA 1
ATOM 780 C C . VAL A 1 93 ? -34.460 3.120 65.157 1.00 72.69 93 VAL A C 1
ATOM 782 O O . VAL A 1 93 ? -34.892 2.056 65.593 1.00 72.69 93 VAL A O 1
ATOM 785 N N . LEU A 1 94 ? -33.172 3.453 65.297 1.00 66.31 94 LEU A N 1
ATOM 786 C CA . LEU A 1 94 ? -32.135 2.589 65.886 1.00 66.31 94 LEU A CA 1
ATOM 787 C C . LEU A 1 94 ? -31.724 2.970 67.323 1.00 66.31 94 LEU A C 1
ATOM 789 O O . LEU A 1 94 ? -30.709 2.477 67.825 1.00 66.31 94 LEU A O 1
ATOM 793 N N . GLY A 1 95 ? -32.503 3.817 68.006 1.00 61.16 95 GLY A N 1
ATOM 794 C CA . GLY A 1 95 ? -32.271 4.206 69.401 1.00 61.16 95 GLY A CA 1
ATOM 795 C C . GLY A 1 95 ? -32.364 3.017 70.364 1.00 61.16 95 GLY A C 1
ATOM 796 O O . GLY A 1 95 ? -33.443 2.659 70.819 1.00 61.16 95 GLY A O 1
ATOM 797 N N . GLY A 1 96 ? -31.229 2.385 70.671 1.00 66.69 96 GLY A N 1
ATOM 798 C CA . GLY A 1 96 ? -31.145 1.216 71.560 1.00 66.69 96 GLY A CA 1
ATOM 799 C C . GLY A 1 96 ? -30.220 0.107 71.058 1.00 66.69 96 GLY A C 1
ATOM 800 O O . GLY A 1 96 ? -29.983 -0.874 71.761 1.00 66.69 96 GLY A O 1
ATOM 801 N N . VAL A 1 97 ? -29.674 0.254 69.852 1.00 71.88 97 VAL A N 1
ATOM 802 C CA . VAL A 1 97 ? -28.784 -0.728 69.238 1.00 71.88 97 VAL A CA 1
ATOM 803 C C . VAL A 1 97 ? -27.315 -0.340 69.465 1.00 71.88 97 VAL A C 1
ATOM 805 O O . VAL A 1 97 ? -26.945 0.812 69.267 1.00 71.88 97 VAL A O 1
ATOM 808 N N . HIS A 1 98 ? -26.465 -1.294 69.870 1.00 57.31 98 HIS A N 1
ATOM 809 C CA . HIS A 1 98 ? -25.008 -1.089 69.935 1.00 57.31 98 HIS A CA 1
ATOM 810 C C . HIS A 1 98 ? -24.452 -0.869 68.516 1.00 57.31 98 HIS A C 1
ATOM 812 O O . HIS A 1 98 ? -24.772 -1.655 67.616 1.00 57.31 98 HIS A O 1
ATOM 818 N N . ASP A 1 99 ? -23.671 0.201 68.344 1.00 75.38 99 ASP A N 1
ATOM 819 C CA . ASP A 1 99 ? -23.107 0.715 67.085 1.00 75.38 99 ASP A CA 1
ATOM 820 C C . ASP A 1 99 ? -24.146 0.994 65.974 1.00 75.38 99 ASP A C 1
ATOM 822 O O . ASP A 1 99 ? -24.204 0.275 64.968 1.00 75.38 99 ASP A O 1
ATOM 826 N N . PRO A 1 100 ? -24.975 2.051 66.122 1.00 73.25 100 PRO A N 1
ATOM 827 C CA . PRO A 1 100 ? -26.022 2.381 65.154 1.00 73.25 100 PRO A CA 1
ATOM 828 C C . PRO A 1 100 ? -25.450 2.733 63.771 1.00 73.25 100 PRO A C 1
ATOM 830 O O . PRO A 1 100 ? -25.984 2.271 62.765 1.00 73.25 100 PRO A O 1
ATOM 833 N N . GLU A 1 101 ? -24.317 3.442 63.708 1.00 73.69 101 GLU A N 1
ATOM 834 C CA . GLU A 1 101 ? -23.672 3.848 62.447 1.00 73.69 101 GLU A CA 1
ATOM 835 C C . GLU A 1 101 ? -23.235 2.651 61.586 1.00 73.69 101 GLU A C 1
ATOM 837 O O . GLU A 1 101 ? -23.438 2.623 60.373 1.00 73.69 101 GLU A O 1
ATOM 842 N N . GLN A 1 102 ? -22.662 1.606 62.195 1.00 78.19 102 GLN A N 1
ATOM 843 C CA . GLN A 1 102 ? -22.198 0.439 61.433 1.00 78.19 102 GLN A CA 1
ATOM 844 C C . GLN A 1 102 ? -23.366 -0.375 60.871 1.00 78.19 102 GLN A C 1
ATOM 846 O O . GLN A 1 102 ? -23.282 -0.904 59.761 1.00 78.19 102 GLN A O 1
ATOM 851 N N . LYS A 1 103 ? -24.471 -0.456 61.618 1.00 77.81 103 LYS A N 1
ATOM 852 C CA . LYS A 1 103 ? -25.678 -1.162 61.176 1.00 77.81 103 LYS A CA 1
ATOM 853 C C . LYS A 1 103 ? -26.431 -0.399 60.098 1.00 77.81 103 LYS A C 1
ATOM 855 O O . LYS A 1 103 ? -26.896 -1.030 59.155 1.00 77.81 103 LYS A O 1
ATOM 860 N N . LEU A 1 104 ? -26.479 0.929 60.182 1.00 76.00 104 LEU A N 1
ATOM 861 C CA . LEU A 1 104 ? -27.016 1.779 59.119 1.00 76.00 104 LEU A CA 1
ATOM 862 C C . LEU A 1 104 ? -26.282 1.552 57.800 1.00 76.00 104 LEU A C 1
ATOM 864 O O . LEU A 1 104 ? -26.908 1.254 56.782 1.00 76.00 104 LEU A O 1
ATOM 868 N N . ARG A 1 105 ? -24.946 1.576 57.837 1.00 81.25 105 ARG A N 1
ATOM 869 C CA . ARG A 1 105 ? -24.119 1.298 56.656 1.00 81.25 105 ARG A CA 1
ATOM 870 C C . ARG A 1 105 ? -24.354 -0.094 56.089 1.00 81.25 105 ARG A C 1
ATOM 872 O O . ARG A 1 105 ? -24.384 -0.243 54.871 1.00 81.25 105 ARG A O 1
ATOM 879 N N . ALA A 1 106 ? -24.528 -1.102 56.942 1.00 82.12 106 ALA A N 1
ATOM 880 C CA . ALA A 1 106 ? -24.794 -2.470 56.504 1.00 82.12 106 ALA A CA 1
ATOM 881 C C . ALA A 1 106 ? -26.157 -2.601 55.802 1.00 82.12 106 ALA A C 1
ATOM 883 O O . ALA A 1 106 ? -26.219 -3.179 54.719 1.00 82.12 106 ALA A O 1
ATOM 884 N N . ILE A 1 107 ? -27.216 -2.015 56.374 1.00 79.75 107 ILE A N 1
ATOM 885 C CA . ILE A 1 107 ? -28.581 -2.058 55.822 1.00 79.75 107 ILE A CA 1
ATOM 886 C C . ILE A 1 107 ? -28.627 -1.383 54.448 1.00 79.75 107 ILE A C 1
ATOM 888 O O . ILE A 1 107 ? -29.087 -1.983 53.477 1.00 79.75 107 ILE A O 1
ATOM 892 N N . VAL A 1 108 ? -28.073 -0.170 54.343 1.00 81.00 108 VAL A N 1
ATOM 893 C CA . VAL A 1 108 ? -28.029 0.578 53.080 1.00 81.00 108 VAL A CA 1
ATOM 894 C C . VAL A 1 108 ? -27.232 -0.201 52.023 1.00 81.00 108 VAL A C 1
ATOM 896 O O . VAL A 1 108 ? -27.698 -0.367 50.897 1.00 81.00 108 VAL A O 1
ATOM 899 N N . GLN A 1 109 ? -26.064 -0.757 52.378 1.00 81.31 109 GLN A N 1
ATOM 900 C CA . GLN A 1 109 ? -25.235 -1.557 51.461 1.00 81.31 109 GLN A CA 1
ATOM 901 C C . GLN A 1 109 ? -25.911 -2.848 50.978 1.00 81.31 109 GLN A C 1
ATOM 903 O O . GLN A 1 109 ? -25.724 -3.240 49.821 1.00 81.31 109 GLN A O 1
ATOM 908 N N . GLU A 1 110 ? -26.679 -3.518 51.835 1.00 81.00 110 GLU A N 1
ATOM 909 C CA . GLU A 1 110 ? -27.379 -4.760 51.505 1.00 81.00 110 GLU A CA 1
ATOM 910 C C . GLU A 1 110 ? -28.541 -4.522 50.529 1.00 81.00 110 GLU A C 1
ATOM 912 O O . GLU A 1 110 ? -28.670 -5.246 49.535 1.00 81.00 110 GLU A O 1
ATOM 917 N N . GLU A 1 111 ? -29.306 -3.447 50.729 1.00 78.44 111 GLU A N 1
ATOM 918 C CA . GLU A 1 111 ? -30.404 -3.044 49.844 1.00 78.44 111 GLU A CA 1
ATOM 919 C C . GLU A 1 111 ? -29.907 -2.723 48.423 1.00 78.44 111 GLU A C 1
ATOM 921 O O . GLU A 1 111 ? -30.433 -3.225 47.426 1.00 78.44 111 GLU A O 1
ATOM 926 N N . ILE A 1 112 ? -28.803 -1.981 48.303 1.00 74.00 112 ILE A N 1
ATOM 927 C CA . ILE A 1 112 ? -28.189 -1.663 47.002 1.00 74.00 112 ILE A CA 1
ATOM 928 C C . ILE A 1 112 ? -27.692 -2.928 46.299 1.00 74.00 112 ILE A C 1
ATOM 930 O O . ILE A 1 112 ? -27.817 -3.073 45.076 1.00 74.00 112 ILE A O 1
ATOM 934 N N . ARG A 1 113 ? -27.108 -3.864 47.057 1.00 80.19 113 ARG A N 1
ATOM 935 C CA . ARG A 1 113 ? -26.602 -5.129 46.517 1.00 80.19 113 ARG A CA 1
ATOM 936 C C . ARG A 1 113 ? -27.738 -5.982 45.955 1.00 80.19 113 ARG A C 1
ATOM 938 O O . ARG A 1 113 ? -27.557 -6.598 44.902 1.00 80.19 113 ARG A O 1
ATOM 945 N N . ALA A 1 114 ? -28.903 -5.975 46.601 1.00 75.88 114 ALA A N 1
ATOM 946 C CA . ALA A 1 114 ? -30.102 -6.640 46.103 1.00 75.88 114 ALA A CA 1
ATOM 947 C C . ALA A 1 114 ? -30.569 -6.041 44.760 1.00 75.88 114 ALA A C 1
ATOM 949 O O . ALA A 1 114 ? -30.729 -6.777 43.781 1.00 75.88 114 ALA A O 1
ATOM 950 N N . VAL A 1 115 ? -30.656 -4.709 44.656 1.00 73.50 115 VAL A N 1
ATOM 951 C CA . VAL A 1 115 ? -31.074 -4.003 43.425 1.00 73.50 115 VAL A CA 1
ATOM 952 C C . VAL A 1 115 ? -30.089 -4.217 42.263 1.00 73.50 115 VAL A C 1
ATOM 954 O O . VAL A 1 115 ? -30.484 -4.413 41.103 1.00 73.50 115 VAL A O 1
ATOM 957 N N . MET A 1 116 ? -28.781 -4.229 42.544 1.00 69.19 116 MET A N 1
ATOM 958 C CA . MET A 1 116 ? -27.761 -4.490 41.520 1.00 69.19 116 MET A CA 1
ATOM 959 C C . MET A 1 116 ? -27.801 -5.934 40.997 1.00 69.19 116 MET A C 1
ATOM 961 O O . MET A 1 116 ? -27.618 -6.158 39.793 1.00 69.19 116 MET A O 1
ATOM 965 N N . ASN A 1 117 ? -28.100 -6.909 41.857 1.00 70.12 117 ASN A N 1
ATOM 966 C CA . ASN A 1 117 ? -28.227 -8.312 41.461 1.00 70.12 117 ASN A CA 1
ATOM 967 C C . ASN A 1 117 ? -29.471 -8.565 40.589 1.00 70.12 117 ASN A C 1
ATOM 969 O O . ASN A 1 117 ? -29.386 -9.296 39.597 1.00 70.12 117 ASN A O 1
ATOM 973 N N . GLU A 1 118 ? -30.594 -7.897 40.861 1.00 63.12 118 GLU A N 1
ATOM 974 C CA . GLU A 1 118 ? -31.791 -7.978 40.010 1.00 63.12 118 GLU A CA 1
ATOM 975 C C . GLU A 1 118 ? -31.563 -7.393 38.607 1.00 63.12 118 GLU A C 1
ATOM 977 O O . GLU A 1 118 ? -32.015 -7.954 37.602 1.00 63.12 118 GLU A O 1
ATOM 982 N N . SER A 1 119 ? -30.798 -6.305 38.513 1.00 58.34 119 SER A N 1
ATOM 983 C CA . SER A 1 119 ? -30.499 -5.601 37.257 1.00 58.34 119 SER A CA 1
ATOM 984 C C . SER A 1 119 ? -29.576 -6.395 36.316 1.00 58.34 119 SER A C 1
ATOM 986 O O . SER A 1 119 ? -29.702 -6.318 35.090 1.00 58.34 119 SER A O 1
ATOM 988 N N . SER A 1 120 ? -28.658 -7.185 36.881 1.00 56.72 120 SER A N 1
ATOM 989 C CA . SER A 1 120 ? -27.727 -8.061 36.153 1.00 56.72 120 SER A CA 1
ATOM 990 C C . SER A 1 120 ? -28.450 -9.205 35.424 1.00 56.72 120 SER A C 1
ATOM 992 O O . SER A 1 120 ? -28.147 -9.516 34.267 1.00 56.72 120 SER A O 1
ATOM 994 N N . SER A 1 121 ? -29.484 -9.774 36.051 1.00 55.94 121 SER A N 1
ATOM 995 C CA . SER A 1 121 ? -30.236 -10.916 35.511 1.00 55.94 121 SER A CA 1
ATOM 996 C C . SER A 1 121 ? -31.039 -10.588 34.238 1.00 55.94 121 SER A C 1
ATOM 998 O O . SER A 1 121 ? -31.180 -11.432 33.351 1.00 55.94 121 SER A O 1
ATOM 1000 N N . LYS A 1 122 ? -31.498 -9.337 34.080 1.00 55.19 122 LYS A N 1
ATOM 1001 C CA . LYS A 1 122 ? -32.308 -8.893 32.928 1.00 55.19 122 LYS A CA 1
ATOM 1002 C C . LYS A 1 122 ? -31.485 -8.577 31.671 1.00 55.19 122 LYS A C 1
ATOM 1004 O O . LYS A 1 122 ? -32.038 -8.551 30.573 1.00 55.19 122 LYS A O 1
ATOM 1009 N N . LYS A 1 123 ? -30.164 -8.383 31.783 1.00 48.06 123 LYS A N 1
ATOM 1010 C CA . LYS A 1 123 ? -29.299 -7.997 30.646 1.00 48.06 123 LYS A CA 1
ATOM 1011 C C . LYS A 1 123 ? -28.865 -9.164 29.750 1.00 48.06 123 LYS A C 1
ATOM 1013 O O . LYS A 1 123 ? -28.388 -8.929 28.644 1.00 48.06 123 LYS A O 1
ATOM 1018 N N . ARG A 1 124 ? -29.071 -10.416 30.176 1.00 47.94 124 ARG A N 1
ATOM 1019 C CA . ARG A 1 124 ? -28.642 -11.623 29.442 1.00 47.94 124 ARG A CA 1
ATOM 1020 C C . ARG A 1 124 ? -29.603 -12.126 28.356 1.00 47.94 124 ARG A C 1
ATOM 1022 O O . ARG A 1 124 ? -29.258 -13.068 27.658 1.00 47.94 124 ARG A O 1
ATOM 1029 N N . ARG A 1 125 ? -30.777 -11.511 28.166 1.00 46.84 125 ARG A N 1
ATOM 1030 C CA . ARG A 1 125 ? -31.805 -11.991 27.212 1.00 46.84 125 ARG A CA 1
ATOM 1031 C C . ARG A 1 125 ? -31.956 -11.194 25.908 1.00 46.84 125 ARG A C 1
ATOM 1033 O O . ARG A 1 125 ? -32.877 -11.463 25.150 1.00 46.84 125 ARG A O 1
ATOM 1040 N N . ARG A 1 126 ? -31.079 -10.228 25.609 1.00 40.31 126 ARG A N 1
ATOM 1041 C CA . ARG A 1 126 ? -31.226 -9.337 24.436 1.00 40.31 126 ARG A CA 1
ATOM 1042 C C . ARG A 1 126 ? -30.008 -9.360 23.498 1.00 40.31 126 ARG A C 1
ATOM 1044 O O . ARG A 1 126 ? -29.505 -8.303 23.140 1.00 40.31 126 ARG A O 1
ATOM 1051 N N . TYR A 1 127 ? -29.514 -10.548 23.138 1.00 40.50 127 TYR A N 1
ATOM 1052 C CA . TYR A 1 127 ? -28.410 -10.698 22.168 1.00 40.50 127 TYR A CA 1
ATOM 1053 C C . TYR A 1 127 ? -28.693 -11.652 20.993 1.00 40.50 127 TYR A C 1
ATOM 1055 O O . TYR A 1 127 ? -27.812 -11.884 20.176 1.00 40.50 127 TYR A O 1
ATOM 1063 N N . GLU A 1 128 ? -29.929 -12.132 20.839 1.00 43.66 128 GLU A N 1
ATOM 1064 C CA . GLU A 1 128 ? -30.345 -12.956 19.694 1.00 43.66 128 GLU A CA 1
ATOM 1065 C C . GLU A 1 128 ? -31.456 -12.261 18.902 1.00 43.66 128 GLU A C 1
ATOM 1067 O O . GLU A 1 128 ? -32.579 -12.739 18.839 1.00 43.66 128 GLU A O 1
ATOM 1072 N N . GLN A 1 129 ? -31.176 -11.076 18.362 1.00 46.69 129 GLN A N 1
ATOM 1073 C CA . GLN A 1 129 ? -31.966 -10.467 17.284 1.00 46.69 129 GLN A CA 1
ATOM 1074 C C . GLN A 1 129 ? -31.264 -9.191 16.817 1.00 46.69 129 GLN A C 1
ATOM 1076 O O . GLN A 1 129 ? -31.452 -8.116 17.379 1.00 46.69 129 GLN A O 1
ATOM 1081 N N . SER A 1 130 ? -30.437 -9.308 15.779 1.00 33.19 130 SER A N 1
ATOM 1082 C CA . SER A 1 130 ? -30.253 -8.207 14.835 1.00 33.19 130 SER A CA 1
ATOM 1083 C C . SER A 1 130 ? -29.764 -8.750 13.501 1.00 33.19 130 SER A C 1
ATOM 1085 O O . SER A 1 130 ? -28.599 -9.091 13.307 1.00 33.19 130 SER A O 1
ATOM 1087 N N . THR A 1 131 ? -30.725 -8.868 12.599 1.00 42.12 131 THR A N 1
ATOM 1088 C CA . THR A 1 131 ? -30.549 -9.024 11.164 1.00 42.12 131 THR A CA 1
ATOM 1089 C C . THR A 1 131 ? -29.908 -7.765 10.580 1.00 42.12 131 THR A C 1
ATOM 1091 O O . THR A 1 131 ? -30.271 -6.642 10.921 1.00 42.12 131 THR A O 1
ATOM 1094 N N . THR A 1 132 ? -28.966 -7.978 9.672 1.00 46.66 132 THR A N 1
ATOM 1095 C CA . THR A 1 132 ? -28.238 -6.990 8.867 1.00 46.66 132 THR A CA 1
ATOM 1096 C C . THR A 1 132 ? -29.108 -5.861 8.285 1.00 46.66 132 THR A C 1
ATOM 1098 O O . THR A 1 132 ? -30.150 -6.158 7.696 1.00 46.66 132 THR A O 1
ATOM 1101 N N . PRO A 1 133 ? -28.657 -4.591 8.306 1.00 50.41 133 PRO A N 1
ATOM 1102 C CA . PRO A 1 133 ? -29.243 -3.529 7.503 1.00 50.41 133 PRO A CA 1
ATOM 1103 C C . PRO A 1 133 ? -28.399 -3.307 6.240 1.00 50.41 133 PRO A C 1
ATOM 1105 O O . PRO A 1 133 ? -27.244 -2.898 6.330 1.00 50.41 133 PRO A O 1
ATOM 1108 N N . THR A 1 134 ? -28.966 -3.510 5.048 1.00 43.62 134 THR A N 1
ATOM 1109 C CA . THR A 1 134 ? -28.426 -2.869 3.838 1.00 43.62 134 THR A CA 1
ATOM 1110 C C . THR A 1 134 ? -29.546 -2.313 2.975 1.00 43.62 134 THR A C 1
ATOM 1112 O O . THR A 1 134 ? -30.517 -2.992 2.652 1.00 43.62 134 THR A O 1
ATOM 1115 N N . ASN A 1 135 ? -29.367 -1.038 2.658 1.00 38.09 135 ASN A N 1
ATOM 1116 C CA . ASN A 1 135 ? -30.316 -0.088 2.110 1.00 38.09 135 ASN A CA 1
ATOM 1117 C C . ASN A 1 135 ? -31.045 -0.538 0.843 1.00 38.09 135 ASN A C 1
ATOM 1119 O O . ASN A 1 135 ? -30.470 -1.114 -0.080 1.00 38.09 135 ASN A O 1
ATOM 1123 N N . GLY A 1 136 ? -32.322 -0.166 0.789 1.00 42.12 136 GLY A N 1
ATOM 1124 C CA . GLY A 1 136 ? -33.160 -0.293 -0.385 1.00 42.12 136 GLY A CA 1
ATOM 1125 C C . GLY A 1 136 ? -32.821 0.737 -1.461 1.00 42.12 136 GLY A C 1
ATOM 1126 O O . GLY A 1 136 ? -32.888 1.939 -1.232 1.00 42.12 136 GLY A O 1
ATOM 1127 N N . HIS A 1 137 ? -32.608 0.241 -2.675 1.00 44.38 137 HIS A N 1
ATOM 1128 C CA . HIS A 1 137 ? -33.121 0.881 -3.879 1.00 44.38 137 HIS A CA 1
ATOM 1129 C C . HIS A 1 137 ? -33.949 -0.162 -4.627 1.00 44.38 137 HIS A C 1
ATOM 1131 O O . HIS A 1 137 ? -33.426 -1.136 -5.163 1.00 44.38 137 HIS A O 1
ATOM 1137 N N . LYS A 1 138 ? -35.271 0.025 -4.611 1.00 45.78 138 LYS A N 1
ATOM 1138 C CA . LYS A 1 138 ? -36.222 -0.781 -5.375 1.00 45.78 138 LYS A CA 1
ATOM 1139 C C . LYS A 1 138 ? -36.077 -0.421 -6.852 1.00 45.78 138 LYS A C 1
ATOM 1141 O O . LYS A 1 138 ? -36.701 0.530 -7.311 1.00 45.78 138 LYS A O 1
ATOM 1146 N N . HIS A 1 139 ? -35.276 -1.176 -7.597 1.00 41.91 139 HIS A N 1
ATOM 1147 C CA . HIS A 1 139 ? -35.439 -1.254 -9.044 1.00 41.91 139 HIS A CA 1
ATOM 1148 C C . HIS A 1 139 ? -36.114 -2.587 -9.362 1.00 41.91 139 HIS A C 1
ATOM 1150 O O . HIS A 1 139 ? -35.487 -3.640 -9.366 1.00 41.91 139 HIS A O 1
ATOM 1156 N N . ASN A 1 140 ? -37.426 -2.526 -9.586 1.00 40.72 140 ASN A N 1
ATOM 1157 C CA . ASN A 1 140 ? -38.268 -3.652 -9.980 1.00 40.72 140 ASN A CA 1
ATOM 1158 C C . ASN A 1 140 ? -37.917 -4.117 -11.402 1.00 40.72 140 ASN A C 1
ATOM 1160 O O . ASN A 1 140 ? -38.606 -3.798 -12.368 1.00 40.72 140 ASN A O 1
ATOM 1164 N N . ARG A 1 141 ? -36.833 -4.871 -11.539 1.00 46.53 141 ARG A N 1
ATOM 1165 C CA . ARG A 1 141 ? -36.617 -5.837 -12.618 1.00 46.53 141 ARG A CA 1
ATOM 1166 C C . ARG A 1 141 ? -36.022 -7.059 -11.948 1.00 46.53 141 ARG A C 1
ATOM 1168 O O . ARG A 1 141 ? -35.196 -6.895 -11.064 1.00 46.53 141 ARG A O 1
ATOM 1175 N N . THR A 1 142 ? -36.482 -8.245 -12.324 1.00 56.19 142 THR A N 1
ATOM 1176 C CA . THR A 1 142 ? -35.988 -9.545 -11.852 1.00 56.19 142 THR A CA 1
ATOM 1177 C C . THR A 1 142 ? -34.461 -9.585 -11.928 1.00 56.19 142 THR A C 1
ATOM 1179 O O . THR A 1 142 ? -33.889 -9.871 -12.983 1.00 56.19 142 THR A O 1
ATOM 1182 N N . ASP A 1 143 ? -33.806 -9.200 -10.838 1.00 64.12 143 ASP A N 1
ATOM 1183 C CA . ASP A 1 143 ? -32.360 -9.124 -10.751 1.00 64.12 143 ASP A CA 1
ATOM 1184 C C . ASP A 1 143 ? -31.889 -10.519 -10.389 1.00 64.12 143 ASP A C 1
ATOM 1186 O O . ASP A 1 143 ? -31.801 -10.887 -9.222 1.00 64.12 143 ASP A O 1
ATOM 1190 N N . ASP A 1 144 ? -31.732 -11.339 -11.425 1.00 68.88 144 ASP A N 1
ATOM 1191 C CA . ASP A 1 144 ? -31.216 -12.684 -11.277 1.00 68.88 144 ASP A CA 1
ATOM 1192 C C . ASP A 1 144 ? -29.760 -12.575 -10.798 1.00 68.88 144 ASP A C 1
ATOM 1194 O O . ASP A 1 144 ? -28.877 -12.150 -11.563 1.00 68.88 144 ASP A O 1
ATOM 1198 N N . PRO A 1 145 ? -29.479 -12.946 -9.538 1.00 67.38 145 PRO A N 1
ATOM 1199 C CA . PRO A 1 145 ? -28.161 -12.801 -8.961 1.00 67.38 145 PRO A CA 1
ATOM 1200 C C . PRO A 1 145 ? -27.155 -13.731 -9.632 1.00 67.38 145 PRO A C 1
ATOM 1202 O O . PRO A 1 145 ? -25.970 -13.515 -9.439 1.00 67.38 145 PRO A O 1
ATOM 1205 N N . LEU A 1 146 ? -27.554 -14.710 -10.461 1.00 66.25 146 LEU A N 1
ATOM 1206 C CA . LEU A 1 146 ? -26.661 -15.484 -11.337 1.00 66.25 146 LEU A CA 1
ATOM 1207 C C . LEU A 1 146 ? -26.263 -14.726 -12.604 1.00 66.25 146 LEU A C 1
ATOM 1209 O O . LEU A 1 146 ? -25.201 -14.999 -13.147 1.00 66.25 146 LEU A O 1
ATOM 1213 N N . ARG A 1 147 ? -27.034 -13.732 -13.050 1.00 66.88 147 ARG A N 1
ATOM 1214 C CA . ARG A 1 147 ? -26.739 -12.963 -14.274 1.00 66.88 147 ARG A CA 1
ATOM 1215 C C . ARG A 1 147 ? -25.882 -11.725 -14.027 1.00 66.88 147 ARG A C 1
ATOM 1217 O O . ARG A 1 147 ? -25.319 -11.174 -14.975 1.00 66.88 147 ARG A O 1
ATOM 1224 N N . ARG A 1 148 ? -25.739 -11.296 -12.769 1.00 69.31 148 ARG A N 1
ATOM 1225 C CA . ARG A 1 148 ? -24.883 -10.163 -12.382 1.00 69.31 148 ARG A CA 1
ATOM 1226 C C . ARG A 1 148 ? -23.407 -10.463 -12.670 1.00 69.31 148 ARG A C 1
ATOM 1228 O O . ARG A 1 148 ? -22.937 -11.591 -12.510 1.00 69.31 148 ARG A O 1
ATOM 1235 N N . SER A 1 149 ? -22.643 -9.452 -13.086 1.00 66.00 149 SER A N 1
ATOM 1236 C CA . SER A 1 149 ? -21.184 -9.575 -13.228 1.00 66.00 149 SER A CA 1
ATOM 1237 C C . SER A 1 149 ? -20.542 -9.781 -11.852 1.00 66.00 149 SER A C 1
ATOM 1239 O O . SER A 1 149 ? -20.962 -9.152 -10.883 1.00 66.00 149 SER A O 1
ATOM 1241 N N . LEU A 1 150 ? -19.501 -10.619 -11.766 1.00 66.56 150 LEU A N 1
ATOM 1242 C CA . LEU A 1 150 ? -18.776 -10.906 -10.516 1.00 66.56 150 LEU A CA 1
ATOM 1243 C C . LEU A 1 150 ? -18.247 -9.636 -9.824 1.00 66.56 150 LEU A C 1
ATOM 1245 O O . LEU A 1 150 ? -18.180 -9.582 -8.607 1.00 66.56 150 LEU A O 1
ATOM 1249 N N . LEU A 1 151 ? -17.902 -8.596 -10.592 1.00 65.56 151 LEU A N 1
ATOM 1250 C CA . LEU A 1 151 ? -17.445 -7.307 -10.048 1.00 65.56 151 LEU A CA 1
ATOM 1251 C C . LEU A 1 151 ? -18.578 -6.352 -9.646 1.00 65.56 151 LEU A C 1
ATOM 1253 O O . LEU A 1 151 ? -18.313 -5.335 -9.019 1.00 65.56 151 LEU A O 1
ATOM 1257 N N . SER A 1 152 ? -19.812 -6.618 -10.068 1.00 67.06 152 SER A N 1
ATOM 1258 C CA . SER A 1 152 ? -20.990 -5.787 -9.753 1.00 67.06 152 SER A CA 1
ATOM 1259 C C . SER A 1 152 ? -21.849 -6.379 -8.635 1.00 67.06 152 SER A C 1
ATOM 1261 O O . SER A 1 152 ? -22.889 -5.822 -8.275 1.00 67.06 152 SER A O 1
ATOM 1263 N N . ASP A 1 153 ? -21.454 -7.551 -8.145 1.00 69.31 153 ASP A N 1
ATOM 1264 C CA . ASP A 1 153 ? -22.155 -8.276 -7.105 1.00 69.31 153 ASP A CA 1
ATOM 1265 C C . ASP A 1 153 ? -21.492 -7.984 -5.750 1.00 69.31 153 ASP A C 1
ATOM 1267 O O . ASP A 1 153 ? -20.351 -8.405 -5.525 1.00 69.31 153 ASP A O 1
ATOM 1271 N N . PRO A 1 154 ? -22.169 -7.243 -4.853 1.00 67.38 154 PRO A N 1
ATOM 1272 C CA . PRO A 1 154 ? -21.621 -6.931 -3.539 1.00 67.38 154 PRO A CA 1
ATOM 1273 C C . PRO A 1 154 ? -21.379 -8.193 -2.701 1.00 67.38 154 PRO A C 1
ATOM 1275 O O . PRO A 1 154 ? -20.464 -8.200 -1.884 1.00 67.38 154 PRO A O 1
ATOM 1278 N N . THR A 1 155 ? -22.131 -9.276 -2.923 1.00 65.75 155 THR A N 1
ATOM 1279 C CA . THR A 1 155 ? -21.953 -10.535 -2.178 1.00 65.75 155 THR A CA 1
ATOM 1280 C C . THR A 1 155 ? -20.635 -11.217 -2.553 1.00 65.75 155 THR A C 1
ATOM 1282 O O . THR A 1 155 ? -19.850 -11.589 -1.681 1.00 65.75 155 THR A O 1
ATOM 1285 N N . TYR A 1 156 ? -20.318 -11.266 -3.851 1.00 68.12 156 TYR A N 1
ATOM 1286 C CA . TYR A 1 156 ? -19.058 -11.818 -4.350 1.00 68.12 156 TYR A CA 1
ATOM 1287 C C . TYR A 1 156 ? -17.842 -10.988 -3.919 1.00 68.12 156 TYR A C 1
ATOM 1289 O O . TYR A 1 156 ? -16.823 -11.542 -3.508 1.00 68.12 156 TYR A O 1
ATOM 1297 N N . LEU A 1 157 ? -17.950 -9.654 -3.965 1.00 61.19 157 LEU A N 1
ATOM 1298 C CA . LEU A 1 157 ? -16.896 -8.746 -3.489 1.00 61.19 157 LEU A CA 1
ATOM 1299 C C . LEU A 1 157 ? -16.634 -8.881 -1.983 1.00 61.19 157 LEU A C 1
ATOM 1301 O O . LEU A 1 157 ? -15.493 -8.733 -1.552 1.00 61.19 157 LEU A O 1
ATOM 1305 N N . ASN A 1 158 ? -17.658 -9.232 -1.204 1.00 67.12 158 ASN A N 1
ATOM 1306 C CA . ASN A 1 158 ? -17.542 -9.523 0.225 1.00 67.12 158 ASN A CA 1
ATOM 1307 C C . ASN A 1 158 ? -17.030 -10.949 0.516 1.00 67.12 158 ASN A C 1
ATOM 1309 O O . ASN A 1 158 ? -17.036 -11.384 1.666 1.00 67.12 158 ASN A O 1
ATOM 1313 N N . GLY A 1 159 ? -16.581 -11.693 -0.503 1.00 60.97 159 GLY A N 1
ATOM 1314 C CA . GLY A 1 159 ? -16.028 -13.037 -0.333 1.00 60.97 159 GLY A CA 1
ATOM 1315 C C . GLY A 1 159 ? -17.083 -14.110 -0.058 1.00 60.97 159 GLY A C 1
ATOM 1316 O O . GLY A 1 159 ? -16.759 -15.146 0.529 1.00 60.97 159 GLY A O 1
ATOM 1317 N N . GLN A 1 160 ? -18.334 -13.884 -0.465 1.00 66.25 160 GLN A N 1
ATOM 1318 C CA . GLN A 1 160 ? -19.353 -14.929 -0.533 1.00 66.25 160 GLN A CA 1
ATOM 1319 C C . GLN A 1 160 ? -19.306 -15.604 -1.904 1.00 66.25 160 GLN A C 1
ATOM 1321 O O . GLN A 1 160 ? -18.952 -14.998 -2.917 1.00 66.25 160 GLN A O 1
ATOM 1326 N N . SER A 1 161 ? -19.629 -16.894 -1.950 1.00 69.19 161 SER A N 1
ATOM 1327 C CA . SER A 1 161 ? -19.718 -17.603 -3.225 1.00 69.19 161 SER A CA 1
ATOM 1328 C C . SER A 1 161 ? -21.138 -17.540 -3.769 1.00 69.19 161 SER A C 1
ATOM 1330 O O . SER A 1 161 ? -22.104 -17.503 -3.013 1.00 69.19 161 SER A O 1
ATOM 1332 N N . ARG A 1 162 ? -21.269 -17.598 -5.093 1.00 73.06 162 ARG A N 1
ATOM 1333 C CA . ARG A 1 162 ? -22.570 -17.644 -5.777 1.00 73.06 162 ARG A CA 1
ATOM 1334 C C . ARG A 1 162 ? -23.071 -19.072 -5.986 1.00 73.06 162 ARG A C 1
ATOM 1336 O O . ARG A 1 162 ? -23.993 -19.288 -6.761 1.00 73.06 162 ARG A O 1
ATOM 1343 N N . ILE A 1 163 ? -22.453 -20.051 -5.323 1.00 71.06 163 ILE A N 1
ATOM 1344 C CA . ILE A 1 163 ? -22.813 -21.460 -5.482 1.00 71.06 163 ILE A CA 1
ATOM 1345 C C . ILE A 1 163 ? -24.197 -21.755 -4.883 1.00 71.06 163 ILE A C 1
ATOM 1347 O O . ILE A 1 163 ? -24.945 -22.518 -5.477 1.00 71.06 163 ILE A O 1
ATOM 1351 N N . HIS A 1 164 ? -24.578 -21.046 -3.810 1.00 68.38 164 HIS A N 1
ATOM 1352 C CA . HIS A 1 164 ? -25.905 -21.118 -3.179 1.00 68.38 164 HIS A CA 1
ATOM 1353 C C . HIS A 1 164 ? -27.043 -20.656 -4.097 1.00 68.38 164 HIS A C 1
ATOM 1355 O O . HIS A 1 164 ? -28.206 -20.924 -3.838 1.00 68.38 164 HIS A O 1
ATOM 1361 N N . LEU A 1 165 ? -26.714 -19.935 -5.172 1.00 71.75 165 LEU A N 1
ATOM 1362 C CA . LEU A 1 165 ? -27.690 -19.477 -6.154 1.00 71.75 165 LEU A CA 1
ATOM 1363 C C . LEU A 1 165 ? -27.936 -20.524 -7.247 1.00 71.75 165 LEU A C 1
ATOM 1365 O O . LEU A 1 165 ? -28.843 -20.353 -8.051 1.00 71.75 165 LEU A O 1
ATOM 1369 N N . MET A 1 166 ? -27.128 -21.588 -7.324 1.00 68.94 166 MET A N 1
ATOM 1370 C CA . MET A 1 166 ? -27.308 -22.641 -8.320 1.00 68.94 166 MET A CA 1
ATOM 1371 C C . MET A 1 166 ? -28.553 -23.477 -8.010 1.00 68.94 166 MET A C 1
ATOM 1373 O O . MET A 1 166 ? -28.766 -23.873 -6.872 1.00 68.94 166 MET A O 1
ATOM 1377 N N . SER A 1 167 ? -29.312 -23.855 -9.043 1.00 69.50 167 SER A N 1
ATOM 1378 C CA . SER A 1 167 ? -30.526 -24.684 -8.913 1.00 69.50 167 SER A CA 1
ATOM 1379 C C . SER A 1 167 ? -30.306 -26.044 -8.245 1.00 69.50 167 SER A C 1
ATOM 1381 O O . SER A 1 167 ? -31.253 -26.653 -7.765 1.00 69.50 167 SER A O 1
ATOM 1383 N N . ASN A 1 168 ? -29.068 -26.538 -8.275 1.00 73.19 168 ASN A N 1
ATOM 1384 C CA . ASN A 1 168 ? -28.691 -27.850 -7.755 1.00 73.19 168 ASN A CA 1
ATOM 1385 C C . ASN A 1 168 ? -28.005 -27.754 -6.384 1.00 73.19 168 ASN A C 1
ATOM 1387 O O . ASN A 1 168 ? -27.457 -28.752 -5.925 1.00 73.19 168 ASN A O 1
ATOM 1391 N N . TYR A 1 169 ? -27.958 -26.562 -5.783 1.00 74.31 169 TYR A N 1
ATOM 1392 C CA . TYR A 1 169 ? -27.424 -26.370 -4.444 1.00 74.31 169 TYR A CA 1
ATOM 1393 C C . TYR A 1 169 ? -28.531 -26.624 -3.424 1.00 74.31 169 TYR A C 1
ATOM 1395 O O . TYR A 1 169 ? -29.591 -26.008 -3.498 1.00 74.31 169 TYR A O 1
ATOM 1403 N N . ASP A 1 170 ? -28.292 -27.556 -2.508 1.00 73.56 170 ASP A N 1
ATOM 1404 C CA . ASP A 1 170 ? -29.226 -27.924 -1.444 1.00 73.56 170 ASP A CA 1
ATOM 1405 C C . ASP A 1 170 ? -28.723 -27.332 -0.118 1.00 73.56 170 ASP A C 1
ATOM 1407 O O . ASP A 1 170 ? -27.516 -27.305 0.131 1.00 73.56 170 ASP A O 1
ATOM 1411 N N . ASP A 1 171 ? -29.620 -26.913 0.776 1.00 68.12 171 ASP A N 1
ATOM 1412 C CA . ASP A 1 171 ? -29.275 -26.338 2.093 1.00 68.12 171 ASP A CA 1
ATOM 1413 C C . ASP A 1 171 ? -28.427 -27.315 2.940 1.00 68.12 171 ASP A C 1
ATOM 1415 O O . ASP A 1 171 ? -27.675 -26.953 3.849 1.00 68.12 171 ASP A O 1
ATOM 1419 N N . ARG A 1 172 ? -28.492 -28.605 2.598 1.00 67.38 172 ARG A N 1
ATOM 1420 C CA . ARG A 1 172 ? -27.672 -29.677 3.175 1.00 67.38 172 ARG A CA 1
ATOM 1421 C C . ARG A 1 172 ? -26.177 -29.525 2.888 1.00 67.38 172 ARG A C 1
ATOM 1423 O O . ARG A 1 172 ? -25.366 -29.990 3.695 1.00 67.38 172 ARG A O 1
ATOM 1430 N N . ASP A 1 173 ? -25.802 -28.906 1.771 1.00 68.81 173 ASP A N 1
ATOM 1431 C CA . ASP A 1 173 ? -24.402 -28.671 1.413 1.00 68.81 173 ASP A CA 1
ATOM 1432 C C . ASP A 1 173 ? -23.768 -27.564 2.269 1.00 68.81 173 ASP A C 1
ATOM 1434 O O . ASP A 1 173 ? -22.572 -27.641 2.578 1.00 68.81 173 ASP A O 1
ATOM 1438 N N . GLU A 1 174 ? -24.572 -26.608 2.746 1.00 66.06 174 GLU A N 1
ATOM 1439 C CA . GLU A 1 174 ? -24.149 -25.552 3.673 1.00 66.06 174 GLU A CA 1
ATOM 1440 C C . GLU A 1 174 ? -23.892 -26.117 5.081 1.00 66.06 174 GLU A C 1
ATOM 1442 O O . GLU A 1 174 ? -22.874 -25.822 5.714 1.00 66.06 174 GLU A O 1
ATOM 1447 N N . HIS A 1 175 ? -24.751 -27.032 5.542 1.00 63.16 175 HIS A N 1
ATOM 1448 C CA . HIS A 1 175 ? -24.639 -27.672 6.860 1.00 63.16 175 HIS A CA 1
ATOM 1449 C C . HIS A 1 175 ? -23.703 -28.890 6.913 1.00 63.16 175 HIS A C 1
ATOM 1451 O O . HIS A 1 175 ? -23.518 -29.503 7.972 1.00 63.16 175 HIS A O 1
ATOM 1457 N N . ARG A 1 176 ? -23.081 -29.276 5.795 1.00 66.19 176 ARG A N 1
ATOM 1458 C CA . ARG A 1 176 ? -22.145 -30.403 5.775 1.00 66.19 176 ARG A CA 1
ATOM 1459 C C . ARG A 1 176 ? -20.906 -30.070 6.608 1.00 66.19 176 ARG A C 1
ATOM 1461 O O . ARG A 1 176 ? -20.290 -29.025 6.426 1.00 66.19 176 ARG A O 1
ATOM 1468 N N . ARG A 1 177 ? -20.483 -30.990 7.490 1.00 64.12 177 ARG A N 1
ATOM 1469 C CA . ARG A 1 177 ? -19.253 -30.832 8.295 1.00 64.12 177 ARG A CA 1
ATOM 1470 C C . ARG A 1 177 ? -18.054 -30.554 7.382 1.00 64.12 177 ARG A C 1
ATOM 1472 O O . ARG A 1 177 ? -17.561 -31.446 6.686 1.00 64.12 177 ARG A O 1
ATOM 1479 N N . GLN A 1 178 ? -17.601 -29.303 7.387 1.00 67.00 178 GLN A N 1
ATOM 1480 C CA . GLN A 1 178 ? -16.538 -28.823 6.516 1.00 67.00 178 GLN A CA 1
ATOM 1481 C C . GLN A 1 178 ? -15.189 -29.345 7.023 1.00 67.00 178 GLN A C 1
ATOM 1483 O O . GLN A 1 178 ? -14.743 -28.997 8.113 1.00 67.00 178 GLN A O 1
ATOM 1488 N N . LYS A 1 179 ? -14.513 -30.178 6.223 1.00 65.69 179 LYS A N 1
ATOM 1489 C CA . LYS A 1 179 ? -13.198 -30.749 6.581 1.00 65.69 179 LYS A CA 1
ATOM 1490 C C . LYS A 1 179 ? -12.074 -29.705 6.626 1.00 65.69 179 LYS A C 1
ATOM 1492 O O . LYS A 1 179 ? -11.039 -29.962 7.222 1.00 65.69 179 LYS A O 1
ATOM 1497 N N . SER A 1 180 ? -12.253 -28.561 5.963 1.00 64.88 180 SER A N 1
ATOM 1498 C CA . SER A 1 180 ? -11.184 -27.589 5.707 1.00 64.88 180 SER A CA 1
ATOM 1499 C C . SER A 1 180 ? -11.114 -26.420 6.692 1.00 64.88 180 SER A C 1
ATOM 1501 O O . SER A 1 180 ? -10.280 -25.551 6.486 1.00 64.88 180 SER A O 1
ATOM 1503 N N . GLY A 1 181 ? -11.981 -26.323 7.708 1.00 70.81 181 GLY A N 1
ATOM 1504 C CA . GLY A 1 181 ? -12.013 -25.184 8.654 1.00 70.81 181 GLY A CA 1
ATOM 1505 C C . GLY A 1 181 ? -12.392 -23.820 8.041 1.00 70.81 181 GLY A C 1
ATOM 1506 O O . GLY A 1 181 ? -12.787 -22.904 8.751 1.00 70.81 181 GLY A O 1
ATOM 1507 N N . VAL A 1 182 ? -12.323 -23.688 6.714 1.00 73.00 182 VAL A N 1
ATOM 1508 C CA . VAL A 1 182 ? -12.740 -22.519 5.938 1.00 73.00 182 VAL A CA 1
ATOM 1509 C C . VAL A 1 182 ? -14.268 -22.432 5.916 1.00 73.00 182 VAL A C 1
ATOM 1511 O O . VAL A 1 182 ? -14.926 -23.267 5.292 1.00 73.00 182 VAL A O 1
ATOM 1514 N N . GLN A 1 183 ? -14.806 -21.405 6.578 1.00 69.94 183 GLN A N 1
ATOM 1515 C CA . GLN A 1 183 ? -16.248 -21.162 6.711 1.00 69.94 183 GLN A CA 1
ATOM 1516 C C . GLN A 1 183 ? -16.919 -20.742 5.395 1.00 69.94 183 GLN A C 1
ATOM 1518 O O . GLN A 1 183 ? -18.070 -21.083 5.168 1.00 69.94 183 GLN A O 1
ATOM 1523 N N . SER A 1 184 ? -16.206 -20.036 4.511 1.00 74.44 184 SER A N 1
ATOM 1524 C CA . SER A 1 184 ? -16.778 -19.539 3.253 1.00 74.44 184 SER A CA 1
ATOM 1525 C C . SER A 1 184 ? -16.535 -20.492 2.082 1.00 74.44 184 SER A C 1
ATOM 1527 O O . SER A 1 184 ? -15.391 -20.819 1.744 1.00 74.44 184 SER A O 1
ATOM 1529 N N . ASP A 1 185 ? -17.617 -20.851 1.390 1.00 73.06 185 ASP A N 1
ATOM 1530 C CA . ASP A 1 185 ? -17.611 -21.567 0.113 1.00 73.06 185 ASP A CA 1
ATOM 1531 C C . ASP A 1 185 ? -16.689 -20.902 -0.921 1.00 73.06 185 ASP A C 1
ATOM 1533 O O . ASP A 1 185 ? -16.016 -21.597 -1.681 1.00 73.06 185 ASP A O 1
ATOM 1537 N N . TYR A 1 186 ? -16.572 -19.568 -0.910 1.00 79.00 186 TYR A N 1
ATOM 1538 C CA . TYR A 1 186 ? -15.744 -18.819 -1.863 1.00 79.00 186 TYR A CA 1
ATOM 1539 C C . TYR A 1 186 ? -14.273 -19.190 -1.719 1.00 79.00 186 TYR A C 1
ATOM 1541 O O . TYR A 1 186 ? -13.624 -19.571 -2.694 1.00 79.00 186 TYR A O 1
ATOM 1549 N N . TRP A 1 187 ? -13.755 -19.142 -0.492 1.00 78.75 187 TRP A N 1
ATOM 1550 C CA . TRP A 1 187 ? -12.359 -19.466 -0.220 1.00 78.75 187 TRP A CA 1
ATOM 1551 C C . TRP A 1 187 ? -12.071 -20.948 -0.446 1.00 78.75 187 TRP A C 1
ATOM 1553 O O . TRP A 1 187 ? -11.000 -21.281 -0.952 1.00 78.75 187 TRP A O 1
ATOM 1563 N N . ARG A 1 188 ? -13.035 -21.838 -0.171 1.00 81.94 188 ARG A N 1
ATOM 1564 C CA . ARG A 1 188 ? -12.892 -23.265 -0.498 1.00 81.94 188 ARG A CA 1
ATOM 1565 C C . ARG A 1 188 ? -12.784 -23.496 -1.999 1.00 81.94 188 ARG A C 1
ATOM 1567 O O . ARG A 1 188 ? -11.901 -24.228 -2.443 1.00 81.94 188 ARG A O 1
ATOM 1574 N N . LEU A 1 189 ? -13.684 -22.898 -2.776 1.00 79.69 189 LEU A N 1
ATOM 1575 C CA . LEU A 1 189 ? -13.700 -23.034 -4.230 1.00 79.69 189 LEU A CA 1
ATOM 1576 C C . LEU A 1 189 ? -12.431 -22.428 -4.830 1.00 79.69 189 LEU A C 1
ATOM 1578 O O . LEU A 1 189 ? -11.748 -23.098 -5.600 1.00 79.69 189 LEU A O 1
ATOM 1582 N N . LYS A 1 190 ? -12.031 -21.238 -4.374 1.00 81.12 190 LYS A N 1
ATOM 1583 C CA . LYS A 1 190 ? -10.786 -20.574 -4.777 1.00 81.12 190 LYS A CA 1
ATOM 1584 C C . LYS A 1 190 ? -9.552 -21.417 -4.447 1.00 81.12 190 LYS A C 1
ATOM 1586 O O . LYS A 1 190 ? -8.677 -21.545 -5.298 1.00 81.12 190 LYS A O 1
ATOM 1591 N N . ALA A 1 191 ? -9.492 -22.036 -3.267 1.00 79.94 191 ALA A N 1
ATOM 1592 C CA . ALA A 1 191 ? -8.400 -22.935 -2.879 1.00 79.94 191 ALA A CA 1
ATOM 1593 C C . ALA A 1 191 ? -8.361 -24.219 -3.724 1.00 79.94 191 ALA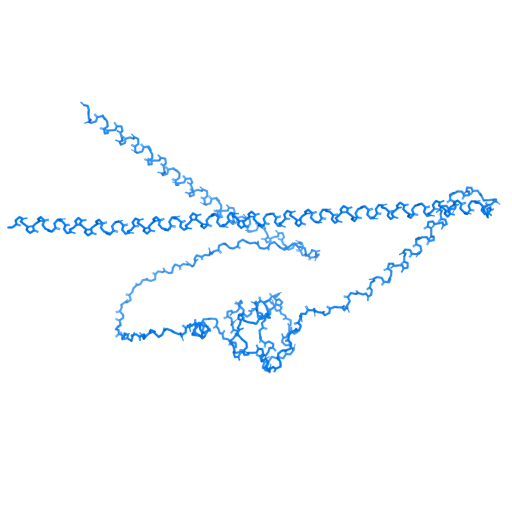 A C 1
ATOM 1595 O O . ALA A 1 191 ? -7.288 -24.702 -4.067 1.00 79.94 191 ALA A O 1
ATOM 1596 N N . ARG A 1 192 ? -9.526 -24.740 -4.127 1.00 78.31 192 ARG A N 1
ATOM 1597 C CA . ARG A 1 192 ? -9.639 -25.847 -5.095 1.00 78.31 192 ARG A CA 1
ATOM 1598 C C . ARG A 1 192 ? -9.383 -25.415 -6.541 1.00 78.31 192 ARG A C 1
ATOM 1600 O O . ARG A 1 192 ? -9.431 -26.249 -7.440 1.00 78.31 192 ARG A O 1
ATOM 1607 N N . GLY A 1 193 ? -9.148 -24.125 -6.779 1.00 82.06 193 GLY A N 1
ATOM 1608 C CA . GLY A 1 193 ? -8.978 -23.572 -8.113 1.00 82.06 193 GLY A CA 1
ATOM 1609 C C . GLY A 1 193 ? -10.251 -23.641 -8.955 1.00 82.06 193 GLY A C 1
ATOM 1610 O O . GLY A 1 193 ? -10.137 -23.773 -10.167 1.00 82.06 193 GLY A O 1
ATOM 1611 N N . ILE A 1 194 ? -11.435 -23.566 -8.346 1.00 81.31 194 ILE A N 1
ATOM 1612 C CA . ILE A 1 194 ? -12.752 -23.558 -8.997 1.00 81.31 194 ILE A CA 1
ATOM 1613 C C . ILE A 1 194 ? -13.341 -22.146 -8.894 1.00 81.31 194 ILE A C 1
ATOM 1615 O O . ILE A 1 194 ? -13.342 -21.542 -7.824 1.00 81.31 194 ILE A O 1
ATOM 1619 N N . VAL A 1 195 ? -13.855 -21.620 -10.005 1.00 82.50 195 VAL A N 1
ATOM 1620 C CA . VAL A 1 195 ? -14.521 -20.314 -10.089 1.00 82.50 195 VAL A CA 1
ATOM 1621 C C . VAL A 1 195 ? -15.920 -20.512 -10.663 1.00 82.50 195 VAL A C 1
ATOM 1623 O O . VAL A 1 195 ? -16.095 -21.202 -11.665 1.00 82.50 195 VAL A O 1
ATOM 1626 N N . THR A 1 196 ? -16.922 -19.895 -10.042 1.00 75.75 196 THR A N 1
ATOM 1627 C CA . THR A 1 196 ? -18.291 -19.860 -10.567 1.00 75.75 196 THR A CA 1
ATOM 1628 C C . THR A 1 196 ? -18.384 -18.818 -11.675 1.00 75.75 196 THR A C 1
ATOM 1630 O O . THR A 1 196 ? -18.162 -17.626 -11.440 1.00 75.75 196 THR A O 1
ATOM 1633 N N . LEU A 1 197 ? -18.694 -19.259 -12.890 1.00 79.38 197 LEU A N 1
ATOM 1634 C CA . LEU A 1 197 ? -18.920 -18.374 -14.027 1.00 79.38 197 LEU A CA 1
ATOM 1635 C C . LEU A 1 197 ? -20.205 -17.533 -13.842 1.00 79.38 197 LEU A C 1
ATOM 1637 O O . LEU A 1 197 ? -21.061 -17.881 -13.029 1.00 79.38 197 LEU A O 1
ATOM 1641 N N . PRO A 1 198 ? -20.406 -16.462 -14.639 1.00 68.94 198 PRO A N 1
ATOM 1642 C CA . PRO A 1 198 ? -21.633 -15.645 -14.632 1.00 68.94 198 PRO A CA 1
ATOM 1643 C C . PRO A 1 198 ? -22.913 -16.362 -15.100 1.00 68.94 198 PRO A C 1
ATOM 1645 O O . PRO A 1 198 ? -23.909 -15.719 -15.385 1.00 68.94 198 PRO A O 1
ATOM 1648 N N . ASN A 1 199 ? -22.866 -17.670 -15.310 1.00 70.38 199 ASN A N 1
ATOM 1649 C CA . ASN A 1 199 ? -24.018 -18.533 -15.568 1.00 70.38 199 ASN A CA 1
ATOM 1650 C C . ASN A 1 199 ? -24.215 -19.541 -14.418 1.00 70.38 199 ASN A C 1
ATOM 1652 O O . ASN A 1 199 ? -24.959 -20.501 -14.571 1.00 70.38 199 ASN A O 1
ATOM 1656 N N . GLY A 1 200 ? -23.493 -19.371 -13.306 1.00 68.75 200 GLY A N 1
ATOM 1657 C CA . GLY A 1 200 ? -23.485 -20.286 -12.169 1.00 68.75 200 GLY A CA 1
ATOM 1658 C C . GLY A 1 200 ? -22.637 -21.541 -12.358 1.00 68.75 200 GLY A C 1
ATOM 1659 O O . GLY A 1 200 ? -22.454 -22.272 -11.397 1.00 68.75 200 GLY A O 1
ATOM 1660 N N . VAL A 1 201 ? -22.077 -21.812 -13.543 1.00 78.25 201 VAL A N 1
ATOM 1661 C CA . VAL A 1 201 ? -21.342 -23.066 -13.773 1.00 78.25 201 VAL A CA 1
ATOM 1662 C C . VAL A 1 201 ? -19.987 -23.028 -13.051 1.00 78.25 201 VAL A C 1
ATOM 1664 O O . VAL A 1 201 ? -19.191 -22.117 -13.311 1.00 78.25 201 VAL A O 1
ATOM 1667 N N . PRO A 1 202 ? -19.684 -23.996 -12.163 1.00 77.88 202 PRO A N 1
ATOM 1668 C CA . PRO A 1 202 ? -18.371 -24.116 -11.552 1.00 77.88 202 PRO A CA 1
ATOM 1669 C C . PRO A 1 202 ? -17.388 -24.617 -12.606 1.00 77.88 202 PRO A C 1
ATOM 1671 O O . PRO A 1 202 ? -17.554 -25.696 -13.172 1.00 77.88 202 PRO A O 1
ATOM 1674 N N . LEU A 1 203 ? -16.353 -23.831 -12.873 1.00 80.25 203 LEU A N 1
ATOM 1675 C CA . LEU A 1 203 ? -15.321 -24.189 -13.833 1.00 80.25 203 LEU A CA 1
ATOM 1676 C C . LEU A 1 203 ? -13.943 -24.055 -13.189 1.00 80.25 203 LEU A C 1
ATOM 1678 O O . LEU A 1 203 ? -13.714 -23.182 -12.351 1.00 80.25 203 LEU A O 1
ATOM 1682 N N . ALA A 1 204 ? -13.007 -24.920 -13.577 1.00 84.00 204 ALA A N 1
ATOM 1683 C CA . ALA A 1 204 ? -11.621 -24.781 -13.153 1.00 84.00 204 ALA A CA 1
ATOM 1684 C C . ALA A 1 204 ? -11.090 -23.399 -13.564 1.00 84.00 204 ALA A C 1
ATOM 1686 O O . ALA A 1 204 ? -11.300 -22.946 -14.687 1.00 84.00 204 ALA A O 1
ATOM 1687 N N . SER A 1 205 ? -10.378 -22.737 -12.661 1.00 80.38 205 SER A N 1
ATOM 1688 C CA . SER A 1 205 ? -9.809 -21.400 -12.836 1.00 80.38 205 SER A CA 1
ATOM 1689 C C . SER A 1 205 ? -8.927 -21.294 -14.081 1.00 80.38 205 SER A C 1
ATOM 1691 O O . SER A 1 205 ? -8.900 -20.244 -14.715 1.00 80.38 205 SER A O 1
ATOM 1693 N N . SER A 1 206 ? -8.248 -22.376 -14.473 1.00 79.75 206 SER A N 1
ATOM 1694 C CA . SER A 1 206 ? -7.477 -22.460 -15.717 1.00 79.75 206 SER A CA 1
ATOM 1695 C C . SER A 1 206 ? -8.354 -22.314 -16.963 1.00 79.75 206 SER A C 1
ATOM 1697 O O . SER A 1 206 ? -8.005 -21.540 -17.846 1.00 79.75 206 SER A O 1
ATOM 1699 N N . ALA A 1 207 ? -9.501 -22.994 -17.010 1.00 79.75 207 ALA A N 1
ATOM 1700 C CA . ALA A 1 207 ? -10.447 -22.943 -18.126 1.00 79.75 207 ALA A CA 1
ATOM 1701 C C . ALA A 1 207 ? -11.379 -21.716 -18.066 1.00 79.75 207 ALA A C 1
ATOM 1703 O O . ALA A 1 207 ? -11.829 -21.212 -19.092 1.00 79.75 207 ALA A O 1
ATOM 1704 N N . ALA A 1 208 ? -11.651 -21.195 -16.867 1.00 78.25 208 ALA A N 1
ATOM 1705 C CA . ALA A 1 208 ? -12.503 -20.026 -16.667 1.00 78.25 208 ALA A CA 1
ATOM 1706 C C . ALA A 1 208 ? -11.838 -18.713 -17.097 1.00 78.25 208 ALA A C 1
ATOM 1708 O O . ALA A 1 208 ? -12.546 -17.770 -17.449 1.00 78.25 208 ALA A O 1
ATOM 1709 N N . LYS A 1 209 ? -10.499 -18.642 -17.091 1.00 74.69 209 LYS A N 1
ATOM 1710 C CA . LYS A 1 209 ? -9.742 -17.450 -17.509 1.00 74.69 209 LYS A CA 1
ATOM 1711 C C . LYS A 1 209 ? -10.163 -16.974 -18.897 1.00 74.69 209 LYS A C 1
ATOM 1713 O O . LYS A 1 209 ? -10.475 -15.797 -19.049 1.00 74.69 209 LYS A O 1
ATOM 1718 N N . ASP A 1 210 ? -10.266 -17.871 -19.870 1.00 70.62 210 ASP A N 1
ATOM 1719 C CA . ASP A 1 210 ? -10.598 -17.485 -21.244 1.00 70.62 210 ASP A CA 1
ATOM 1720 C C . ASP A 1 210 ? -12.001 -16.880 -21.347 1.00 70.62 210 ASP A C 1
ATOM 1722 O O . ASP A 1 210 ? -12.178 -15.835 -21.967 1.00 70.62 210 ASP A O 1
ATOM 1726 N N . VAL A 1 211 ? -12.982 -17.458 -20.651 1.00 70.12 211 VAL A N 1
ATOM 1727 C CA . VAL A 1 211 ? -14.382 -17.002 -20.675 1.00 70.12 211 VAL A CA 1
ATOM 1728 C C . VAL A 1 211 ? -14.574 -15.700 -19.887 1.00 70.12 211 VAL A C 1
ATOM 1730 O O . VAL A 1 211 ? -15.285 -14.792 -20.327 1.00 70.12 211 VAL A O 1
ATOM 1733 N N . VAL A 1 212 ? -13.933 -15.582 -18.721 1.00 66.38 212 VAL A N 1
ATOM 1734 C CA . VAL A 1 212 ? -14.025 -14.398 -17.851 1.00 66.38 212 VAL A CA 1
ATOM 1735 C C . VAL A 1 212 ? -13.265 -13.209 -18.449 1.00 66.38 212 VAL A C 1
ATOM 1737 O O . VAL A 1 212 ? -13.709 -12.067 -18.305 1.00 66.38 212 VAL A O 1
ATOM 1740 N N . HIS A 1 213 ? -12.151 -13.453 -19.147 1.00 63.94 213 HIS A N 1
ATOM 1741 C CA . HIS A 1 213 ? -11.360 -12.405 -19.792 1.00 63.94 213 HIS A CA 1
ATOM 1742 C C . HIS A 1 213 ? -11.841 -12.062 -21.215 1.00 63.94 213 HIS A C 1
ATOM 1744 O O . HIS A 1 213 ? -11.689 -10.908 -21.612 1.00 63.94 213 HIS A O 1
ATOM 1750 N N . GLN A 1 214 ? -12.499 -12.975 -21.950 1.00 60.22 214 GLN A N 1
ATOM 1751 C CA . GLN A 1 214 ? -13.104 -12.664 -23.260 1.00 60.22 214 GLN A CA 1
ATOM 1752 C C . GLN A 1 214 ? -14.198 -11.601 -23.169 1.00 60.22 214 GLN A C 1
ATOM 1754 O O . GLN A 1 214 ? -14.246 -10.701 -23.998 1.00 60.22 214 GLN A O 1
ATOM 1759 N N . LYS A 1 215 ? -15.056 -11.645 -22.143 1.00 55.41 215 LYS A N 1
ATOM 1760 C CA . LYS A 1 215 ? -16.118 -10.635 -21.967 1.00 55.41 215 LYS A CA 1
ATOM 1761 C C . LYS A 1 215 ? -15.605 -9.276 -21.464 1.00 55.41 215 LYS A C 1
ATOM 1763 O O . LYS A 1 215 ? -16.407 -8.404 -21.142 1.00 55.41 215 LYS A O 1
ATOM 1768 N N . ARG A 1 216 ? -14.281 -9.097 -21.358 1.00 54.91 216 ARG A N 1
ATOM 1769 C CA . ARG A 1 216 ? -13.622 -7.860 -20.909 1.00 54.91 216 ARG A CA 1
ATOM 1770 C C . ARG A 1 216 ? -12.766 -7.175 -21.968 1.00 54.91 216 ARG A C 1
ATOM 1772 O O . ARG A 1 216 ? -12.164 -6.147 -21.653 1.00 54.91 216 ARG A O 1
ATOM 1779 N N . SER A 1 217 ? -12.729 -7.652 -23.211 1.00 46.41 217 SER A N 1
ATOM 1780 C CA . SER A 1 217 ? -12.381 -6.734 -24.293 1.00 46.41 217 SER A CA 1
ATOM 1781 C C . SER A 1 217 ? -13.523 -5.728 -24.403 1.00 46.41 217 SER A C 1
ATOM 1783 O O . SER A 1 217 ? -14.626 -6.071 -24.817 1.00 46.41 217 SER A O 1
ATOM 1785 N N . PHE A 1 218 ? -13.265 -4.498 -23.963 1.00 46.56 218 PHE A N 1
ATOM 1786 C CA . PHE A 1 218 ? -14.040 -3.323 -24.338 1.00 46.56 218 PHE A CA 1
ATOM 1787 C C . PHE A 1 218 ? -13.965 -3.214 -25.869 1.00 46.56 218 PHE A C 1
ATOM 1789 O O . PHE A 1 218 ? -13.063 -2.586 -26.421 1.00 46.56 218 PHE A O 1
ATOM 1796 N N . ASP A 1 219 ? -14.856 -3.921 -26.558 1.00 42.47 219 ASP A N 1
ATOM 1797 C CA . ASP A 1 219 ? -14.932 -3.935 -28.012 1.00 42.47 219 ASP A CA 1
ATOM 1798 C C . ASP A 1 219 ? -15.802 -2.754 -28.447 1.00 42.47 219 ASP A C 1
ATOM 1800 O O . ASP A 1 219 ? -16.996 -2.855 -28.706 1.00 42.47 219 ASP A O 1
ATOM 1804 N N . GLY A 1 220 ? -15.174 -1.582 -28.407 1.00 47.47 220 GLY A N 1
ATOM 1805 C CA . GLY A 1 220 ? -15.562 -0.409 -29.184 1.00 47.47 220 GLY A CA 1
ATOM 1806 C C . GLY A 1 220 ? -14.453 0.028 -30.144 1.00 47.47 220 GLY A C 1
ATOM 1807 O O . GLY A 1 220 ? -14.562 1.083 -30.756 1.00 47.47 220 GLY A O 1
ATOM 1808 N N . ILE A 1 221 ? -13.361 -0.737 -30.262 1.00 48.09 221 ILE A N 1
ATOM 1809 C CA . ILE A 1 221 ? -12.273 -0.450 -31.200 1.00 48.09 221 ILE A CA 1
ATOM 1810 C C . ILE A 1 221 ? -11.830 -1.772 -31.813 1.00 48.09 221 ILE A C 1
ATOM 1812 O O . ILE A 1 221 ? -10.917 -2.445 -31.332 1.00 48.09 221 ILE A O 1
ATOM 1816 N N . THR A 1 222 ? -12.495 -2.110 -32.910 1.00 49.03 222 THR A N 1
ATOM 1817 C CA . THR A 1 222 ? -12.108 -3.162 -33.841 1.00 49.03 222 THR A CA 1
ATOM 1818 C C . THR A 1 222 ? -10.612 -3.080 -34.148 1.00 49.03 222 THR A C 1
ATOM 1820 O O . THR A 1 222 ? -10.146 -2.150 -34.810 1.00 49.03 222 THR A O 1
ATOM 1823 N N . LYS A 1 223 ? -9.847 -4.080 -33.712 1.00 44.16 223 LYS A N 1
ATOM 1824 C CA . LYS A 1 223 ? -8.573 -4.435 -34.343 1.00 44.16 223 LYS A CA 1
ATOM 1825 C C . LYS A 1 223 ? -8.691 -5.867 -34.831 1.00 44.16 223 LYS A C 1
ATOM 1827 O O . LYS A 1 223 ? -8.658 -6.809 -34.044 1.00 44.16 223 LYS A O 1
ATOM 1832 N N . SER A 1 224 ? -8.852 -6.006 -36.143 1.00 43.53 224 SER A N 1
ATOM 1833 C CA . SER A 1 224 ? -8.794 -7.272 -36.866 1.00 43.53 224 SER A CA 1
ATOM 1834 C C . SER A 1 224 ? -7.525 -8.030 -36.478 1.00 43.53 224 SER A C 1
ATOM 1836 O O . SER A 1 224 ? -6.406 -7.579 -36.735 1.00 43.53 224 SER A O 1
ATOM 1838 N N . LYS A 1 225 ? -7.697 -9.184 -35.835 1.00 39.25 225 LYS A N 1
ATOM 1839 C CA . LYS A 1 225 ? -6.601 -10.085 -35.497 1.00 39.25 225 LYS A CA 1
ATOM 1840 C C . LYS A 1 225 ? -6.220 -10.837 -36.771 1.00 39.25 225 LYS A C 1
ATOM 1842 O O . LYS A 1 225 ? -6.956 -11.712 -37.217 1.00 39.25 225 LYS A O 1
ATOM 1847 N N . ALA A 1 226 ? -5.095 -10.454 -37.372 1.00 37.34 226 ALA A N 1
ATOM 1848 C CA . ALA A 1 226 ? -4.496 -11.183 -38.481 1.00 37.34 226 ALA A CA 1
ATOM 1849 C C . ALA A 1 226 ? -4.207 -12.626 -38.042 1.00 37.34 226 ALA A C 1
ATOM 1851 O O . ALA A 1 226 ? -3.501 -12.869 -37.058 1.00 37.34 226 ALA A O 1
ATOM 1852 N N . GLN A 1 227 ? -4.793 -13.575 -38.764 1.00 45.59 227 GLN A N 1
ATOM 1853 C CA . GLN A 1 227 ? -4.435 -14.980 -38.700 1.00 45.59 227 GLN A CA 1
ATOM 1854 C C . GLN A 1 227 ? -3.024 -15.133 -39.275 1.00 45.59 227 GLN A C 1
ATOM 1856 O O . GLN A 1 227 ? -2.814 -14.884 -40.457 1.00 45.59 227 GLN A O 1
ATOM 1861 N N . HIS A 1 228 ? -2.065 -15.562 -38.456 1.00 37.28 228 HIS A N 1
ATOM 1862 C CA . HIS A 1 228 ? -0.841 -16.169 -38.964 1.00 37.28 228 HIS A CA 1
ATOM 1863 C C . HIS A 1 228 ? -0.828 -17.652 -38.605 1.00 37.28 228 HIS A C 1
ATOM 1865 O O . HIS A 1 228 ? -1.020 -18.063 -37.460 1.00 37.28 228 HIS A O 1
ATOM 1871 N N . SER A 1 229 ? -0.681 -18.426 -39.669 1.00 38.56 229 SER A N 1
ATOM 1872 C CA . SER A 1 229 ? -0.674 -19.871 -39.785 1.00 38.56 229 SER A CA 1
ATOM 1873 C C . SER A 1 229 ? 0.489 -20.543 -39.051 1.00 38.56 229 SER A C 1
ATOM 1875 O O . SER A 1 229 ? 1.585 -20.001 -38.935 1.00 38.56 229 SER A O 1
ATOM 1877 N N . LYS A 1 230 ? 0.227 -21.788 -38.637 1.00 41.03 230 LYS A N 1
ATOM 1878 C CA . LYS A 1 230 ? 1.192 -22.841 -38.291 1.00 41.03 230 LYS A CA 1
ATOM 1879 C C . LYS A 1 230 ? 2.422 -22.846 -39.210 1.00 41.03 230 LYS A C 1
ATOM 1881 O O . LYS A 1 230 ? 2.245 -22.986 -40.414 1.00 41.03 230 LYS A O 1
ATOM 1886 N N . VAL A 1 231 ? 3.616 -22.919 -38.617 1.00 40.25 231 VAL A N 1
ATOM 1887 C CA . VAL A 1 231 ? 4.665 -23.889 -38.994 1.00 40.25 231 VAL A CA 1
ATOM 1888 C C . VAL A 1 231 ? 5.337 -24.395 -37.714 1.00 40.25 231 VAL A C 1
ATOM 1890 O O . VAL A 1 231 ? 5.506 -23.663 -36.742 1.00 40.25 231 VAL A O 1
ATOM 1893 N N . GLN A 1 232 ? 5.604 -25.695 -37.711 1.00 43.31 232 GLN A N 1
ATOM 1894 C CA . GLN A 1 232 ? 6.021 -26.538 -36.600 1.00 43.31 232 GLN A CA 1
ATOM 1895 C C . GLN A 1 232 ? 7.466 -26.308 -36.119 1.00 43.31 232 GLN A C 1
ATOM 1897 O O . GLN A 1 232 ? 8.361 -26.046 -36.909 1.00 43.31 232 GLN A O 1
ATOM 1902 N N . ALA A 1 233 ? 7.620 -26.542 -34.810 1.00 39.25 233 ALA A N 1
ATOM 1903 C CA . ALA A 1 233 ? 8.678 -27.273 -34.106 1.00 39.25 233 ALA A CA 1
ATOM 1904 C C . ALA A 1 233 ? 10.162 -26.936 -34.346 1.00 39.25 233 ALA A C 1
ATOM 1906 O O . ALA A 1 233 ? 10.685 -27.166 -35.422 1.00 39.25 233 ALA A O 1
ATOM 1907 N N . TRP A 1 234 ? 10.865 -26.628 -33.247 1.00 33.81 234 TRP A N 1
ATOM 1908 C CA . TRP A 1 234 ? 11.995 -27.434 -32.763 1.00 33.81 234 TRP A CA 1
ATOM 1909 C C . TRP A 1 234 ? 12.067 -27.388 -31.231 1.00 33.81 234 TRP A C 1
ATOM 1911 O O . TRP A 1 234 ? 11.970 -26.344 -30.593 1.00 33.81 234 TRP A O 1
ATOM 1921 N N . THR A 1 235 ? 12.191 -28.578 -30.655 1.00 42.66 235 THR A N 1
ATOM 1922 C CA . THR A 1 235 ? 12.400 -28.885 -29.241 1.00 42.66 235 THR A CA 1
ATOM 1923 C C . THR A 1 235 ? 13.817 -28.522 -28.798 1.00 42.66 235 THR A C 1
ATOM 1925 O O . THR A 1 235 ? 14.755 -28.897 -29.499 1.00 42.66 235 THR A O 1
ATOM 1928 N N . ARG A 1 236 ? 13.977 -27.925 -27.606 1.00 34.16 236 ARG A N 1
ATOM 1929 C CA . ARG A 1 236 ? 15.014 -28.267 -26.600 1.00 34.16 236 ARG A CA 1
ATOM 1930 C C . ARG A 1 236 ? 14.938 -27.336 -25.376 1.00 34.16 236 ARG A C 1
ATOM 1932 O O . ARG A 1 236 ? 15.022 -26.125 -25.523 1.00 34.16 236 ARG A O 1
ATOM 1939 N N . GLY A 1 237 ? 14.868 -27.933 -24.181 1.00 32.38 237 GLY A N 1
ATOM 1940 C CA . GLY A 1 237 ? 15.424 -27.358 -22.944 1.00 32.38 237 GLY A CA 1
ATOM 1941 C C . GLY A 1 237 ? 14.494 -26.559 -22.020 1.00 32.38 237 GLY A C 1
ATOM 1942 O O . GLY A 1 237 ? 14.477 -25.337 -22.046 1.00 32.38 237 GLY A O 1
ATOM 1943 N N . VAL A 1 238 ? 13.803 -27.270 -21.129 1.00 39.91 238 VAL A N 1
ATOM 1944 C CA . VAL A 1 238 ? 13.327 -26.834 -19.787 1.00 39.91 238 VAL A CA 1
ATOM 1945 C C . VAL A 1 238 ? 14.584 -26.502 -18.918 1.00 39.91 238 VAL A C 1
ATOM 1947 O O . VAL A 1 238 ? 15.620 -27.104 -19.212 1.00 39.91 238 VAL A O 1
ATOM 1950 N N . PRO A 1 239 ? 14.589 -25.598 -17.894 1.00 46.97 239 PRO A N 1
ATOM 1951 C CA . PRO A 1 239 ? 13.562 -25.502 -16.857 1.00 46.97 239 PRO A CA 1
ATOM 1952 C C . PRO A 1 239 ? 13.019 -24.135 -16.417 1.00 46.97 239 PRO A C 1
ATOM 1954 O O . PRO A 1 239 ? 13.616 -23.070 -16.548 1.00 46.97 239 PRO A O 1
ATOM 1957 N N . ALA A 1 240 ? 11.827 -24.285 -15.838 1.00 36.94 240 ALA A N 1
ATOM 1958 C CA . ALA A 1 240 ? 10.984 -23.390 -15.065 1.00 36.94 240 ALA A CA 1
ATOM 1959 C C . ALA A 1 240 ? 11.692 -22.257 -14.301 1.00 36.94 240 ALA A C 1
ATOM 1961 O O . ALA A 1 240 ? 12.501 -22.488 -13.404 1.00 36.94 240 ALA A O 1
ATOM 1962 N N . LYS A 1 241 ? 11.257 -21.023 -14.576 1.00 33.62 241 LYS A N 1
ATOM 1963 C CA . LYS A 1 241 ? 11.338 -19.912 -13.625 1.00 33.62 241 LYS A CA 1
ATOM 1964 C C . LYS A 1 241 ? 10.062 -19.899 -12.791 1.00 33.62 241 LYS A C 1
ATOM 1966 O O . LYS A 1 241 ? 8.970 -19.739 -13.333 1.00 33.62 241 LYS A O 1
ATOM 1971 N N . ALA A 1 242 ? 10.242 -20.095 -11.490 1.00 37.88 242 ALA A N 1
ATOM 1972 C CA . ALA A 1 242 ? 9.227 -19.917 -10.468 1.00 37.88 242 ALA A CA 1
ATOM 1973 C C . ALA A 1 242 ? 8.676 -18.473 -10.476 1.00 37.88 242 ALA A C 1
ATOM 1975 O O . ALA A 1 242 ? 9.407 -17.542 -10.840 1.00 37.88 242 ALA A O 1
ATOM 1976 N N . PRO A 1 243 ? 7.397 -18.287 -10.110 1.00 38.41 243 PRO A N 1
ATOM 1977 C CA . PRO A 1 243 ? 6.784 -16.976 -9.982 1.00 38.41 243 PRO A CA 1
ATOM 1978 C C . PRO A 1 243 ? 7.423 -16.185 -8.837 1.00 38.41 243 PRO A C 1
ATOM 1980 O O . PRO A 1 243 ? 7.732 -16.716 -7.776 1.00 38.41 243 PRO A O 1
ATOM 1983 N N . VAL A 1 244 ? 7.623 -14.900 -9.107 1.00 35.53 244 VAL A N 1
ATOM 1984 C CA . VAL A 1 244 ? 7.887 -13.857 -8.119 1.00 35.53 244 VAL A CA 1
ATOM 1985 C C . VAL A 1 244 ? 6.668 -13.807 -7.201 1.00 35.53 244 VAL A C 1
ATOM 1987 O O . VAL A 1 244 ? 5.591 -13.433 -7.662 1.00 35.53 244 VAL A O 1
ATOM 1990 N N . GLU A 1 245 ? 6.825 -14.239 -5.952 1.00 37.19 245 GLU A N 1
ATOM 1991 C CA . GLU A 1 245 ? 5.861 -13.924 -4.902 1.00 37.19 245 GLU A CA 1
ATOM 1992 C C . GLU A 1 245 ? 6.040 -12.450 -4.539 1.00 37.19 245 GLU A C 1
ATOM 1994 O O . GLU A 1 245 ? 7.142 -11.979 -4.250 1.00 37.19 245 GLU A O 1
ATOM 1999 N N . GLU A 1 246 ? 4.955 -11.703 -4.702 1.00 40.97 246 GLU A N 1
ATOM 2000 C CA . GLU A 1 246 ? 4.805 -10.365 -4.163 1.00 40.97 246 GLU A CA 1
ATOM 2001 C C . GLU A 1 246 ? 4.467 -10.536 -2.679 1.00 40.97 246 GLU A C 1
ATOM 2003 O O . GLU A 1 246 ? 3.440 -11.121 -2.339 1.00 40.97 246 GLU A O 1
ATOM 2008 N N . ASP A 1 247 ? 5.374 -10.066 -1.823 1.00 37.53 247 ASP A N 1
ATOM 2009 C CA . ASP A 1 247 ? 5.155 -9.882 -0.393 1.00 37.53 247 ASP A CA 1
ATOM 2010 C C . ASP A 1 247 ? 3.971 -8.915 -0.193 1.00 37.53 247 ASP A C 1
ATOM 2012 O O . ASP A 1 247 ? 4.097 -7.708 -0.431 1.00 37.53 247 ASP A O 1
ATOM 2016 N N . ASP A 1 248 ? 2.819 -9.444 0.222 1.00 39.72 248 ASP A N 1
ATOM 2017 C CA . ASP A 1 248 ? 1.713 -8.670 0.787 1.00 39.72 248 ASP A CA 1
ATOM 2018 C C . ASP A 1 248 ? 1.692 -8.903 2.305 1.00 39.72 248 ASP A C 1
ATOM 2020 O O . ASP A 1 248 ? 1.136 -9.881 2.810 1.00 39.72 248 ASP A O 1
ATOM 2024 N N . ASP A 1 249 ? 2.323 -7.971 3.022 1.00 42.84 249 ASP A N 1
ATOM 2025 C CA . ASP A 1 249 ? 2.305 -7.870 4.477 1.00 42.84 249 ASP A CA 1
ATOM 2026 C C . ASP A 1 249 ? 0.885 -7.577 5.007 1.00 42.84 249 ASP A C 1
ATOM 2028 O O . ASP A 1 249 ? 0.287 -6.526 4.763 1.00 42.84 249 ASP A O 1
ATOM 2032 N N . GLU A 1 250 ? 0.392 -8.540 5.783 1.00 39.53 250 GLU A N 1
ATOM 2033 C CA . GLU A 1 250 ? -0.247 -8.385 7.094 1.00 39.53 250 GLU A CA 1
ATOM 2034 C C . GLU A 1 250 ? -1.444 -7.425 7.248 1.00 39.53 250 GLU A C 1
ATOM 2036 O O . GLU A 1 250 ? -1.333 -6.227 7.532 1.00 39.53 250 GLU A O 1
ATOM 2041 N N . VAL A 1 251 ? -2.641 -8.025 7.257 1.00 37.78 251 VAL A N 1
ATOM 2042 C CA . VAL A 1 251 ? -3.777 -7.516 8.034 1.00 37.78 251 VAL A CA 1
ATOM 2043 C C . VAL A 1 251 ? -3.771 -8.193 9.403 1.00 37.78 251 VAL A C 1
ATOM 2045 O O . VAL A 1 251 ? -4.118 -9.362 9.551 1.00 37.78 251 VAL A O 1
ATOM 2048 N N . LEU A 1 252 ? -3.395 -7.394 10.395 1.00 44.78 252 LEU A N 1
ATOM 2049 C CA . LEU A 1 252 ? -3.576 -7.603 11.825 1.00 44.78 252 LEU A CA 1
ATOM 2050 C C . LEU A 1 252 ? -5.072 -7.819 12.138 1.00 44.78 252 LEU A C 1
ATOM 2052 O O . LEU A 1 252 ? -5.878 -6.915 11.910 1.00 44.78 252 LEU A O 1
ATOM 2056 N N . MET A 1 253 ? -5.443 -8.985 12.670 1.00 41.56 253 MET A N 1
ATOM 2057 C CA . MET A 1 253 ? -6.719 -9.180 13.369 1.00 41.56 253 MET A CA 1
ATOM 2058 C C . MET A 1 253 ? -6.448 -9.804 14.732 1.00 41.56 253 MET A C 1
ATOM 2060 O O . MET A 1 253 ? -6.089 -10.974 14.852 1.00 41.56 253 MET A O 1
ATOM 2064 N N . ASP A 1 254 ? -6.611 -8.949 15.734 1.00 35.06 254 ASP A N 1
ATOM 2065 C CA . ASP A 1 254 ? -6.598 -9.246 17.155 1.00 35.06 254 ASP A CA 1
ATOM 2066 C C . ASP A 1 254 ? -7.908 -9.939 17.568 1.00 35.06 254 ASP A C 1
ATOM 2068 O O . ASP A 1 254 ? -8.995 -9.504 17.184 1.00 35.06 254 ASP A O 1
ATOM 2072 N N . GLY A 1 255 ? -7.778 -10.970 18.407 1.00 36.16 255 GLY A N 1
ATOM 2073 C CA . GLY A 1 255 ? -8.759 -11.318 19.438 1.00 36.16 255 GLY A CA 1
ATOM 2074 C C . GLY A 1 255 ? -9.916 -12.251 19.073 1.00 36.16 255 GLY A C 1
ATOM 2075 O O . GLY A 1 255 ? -11.025 -11.779 18.865 1.00 36.16 255 GLY A O 1
ATOM 2076 N N . VAL A 1 256 ? -9.698 -13.571 19.179 1.00 38.72 256 VAL A N 1
ATOM 2077 C CA . VAL A 1 256 ? -10.544 -14.463 20.005 1.00 38.72 256 VAL A CA 1
ATOM 2078 C C . VAL A 1 256 ? -9.645 -15.578 20.545 1.00 38.72 256 VAL A C 1
ATOM 2080 O O . VAL A 1 256 ? -9.223 -16.475 19.814 1.00 38.72 256 VAL A O 1
ATOM 2083 N N . GLU A 1 257 ? -9.329 -15.483 21.830 1.00 42.34 257 GLU A N 1
ATOM 2084 C CA . GLU A 1 257 ? -8.525 -16.435 22.586 1.00 42.34 257 GLU A CA 1
ATOM 2085 C C . GLU A 1 257 ? -9.436 -17.125 23.603 1.00 42.34 257 GLU A C 1
ATOM 2087 O O . GLU A 1 257 ? -9.974 -16.499 24.515 1.00 42.34 257 GLU A O 1
ATOM 2092 N N . SER A 1 258 ? -9.681 -18.415 23.398 1.00 45.03 258 SER A N 1
ATOM 2093 C CA . SER A 1 258 ? -9.860 -19.406 24.466 1.00 45.03 258 SER A CA 1
ATOM 2094 C C . SER A 1 258 ? -9.698 -20.791 23.833 1.00 45.03 258 SER A C 1
ATOM 2096 O O . SER A 1 258 ? -10.346 -21.099 22.836 1.00 45.03 258 SER A O 1
ATOM 2098 N N . ASP A 1 259 ? -8.798 -21.593 24.403 1.00 44.31 259 ASP A N 1
ATOM 2099 C CA . ASP A 1 259 ? -8.645 -23.050 24.231 1.00 44.31 259 ASP A CA 1
ATOM 2100 C C . ASP A 1 259 ? -7.761 -23.601 23.086 1.00 44.31 259 ASP A C 1
ATOM 2102 O O . ASP A 1 259 ? -7.823 -24.791 22.774 1.00 44.31 259 ASP A O 1
ATOM 2106 N N . ALA A 1 260 ? -6.858 -22.803 22.497 1.00 47.16 260 ALA A N 1
ATOM 2107 C CA . ALA A 1 260 ? -5.928 -23.270 21.445 1.00 47.16 260 ALA A CA 1
ATOM 2108 C C . ALA A 1 260 ? -4.425 -23.039 21.729 1.00 47.16 260 ALA A C 1
ATOM 2110 O O . ALA A 1 260 ? -3.610 -23.063 20.801 1.00 47.16 260 ALA A O 1
ATOM 2111 N N . GLU A 1 261 ? -4.051 -22.809 22.987 1.00 48.78 261 GLU A N 1
ATOM 2112 C CA . GLU A 1 261 ? -2.705 -22.365 23.389 1.00 48.78 261 GLU A CA 1
ATOM 2113 C C . GLU A 1 261 ? -1.634 -23.475 23.263 1.00 48.78 261 GLU A C 1
ATOM 2115 O O . GLU A 1 261 ? -0.576 -23.263 22.663 1.00 48.78 261 GLU A O 1
ATOM 2120 N N . ASP A 1 262 ? -1.928 -24.714 23.673 1.00 48.09 262 ASP A N 1
ATOM 2121 C CA . ASP A 1 262 ? -0.887 -25.755 23.799 1.00 48.09 262 ASP A CA 1
ATOM 2122 C C . ASP A 1 262 ? -0.396 -26.353 22.467 1.00 48.09 262 ASP A C 1
ATOM 2124 O O . ASP A 1 262 ? 0.676 -26.962 22.395 1.00 48.09 262 ASP A O 1
ATOM 2128 N N . LYS A 1 263 ? -1.149 -26.174 21.373 1.00 51.50 263 LYS A N 1
ATOM 2129 C CA . LYS A 1 263 ? -0.761 -26.678 20.038 1.00 51.50 263 LYS A CA 1
ATOM 2130 C C . LYS A 1 263 ? -0.092 -25.620 19.157 1.00 51.50 263 LYS A C 1
ATOM 2132 O O . LYS A 1 263 ? 0.628 -25.987 18.229 1.00 51.50 263 LYS A O 1
ATOM 2137 N N . LYS A 1 264 ? -0.270 -24.325 19.449 1.00 49.12 264 LYS A N 1
ATOM 2138 C CA . LYS A 1 264 ? 0.334 -23.223 18.675 1.00 49.12 264 LYS A CA 1
ATOM 2139 C C . LYS A 1 264 ? 1.816 -23.007 18.994 1.00 49.12 264 LYS A C 1
ATOM 2141 O O . LYS A 1 264 ? 2.560 -22.593 18.107 1.00 49.12 264 LYS A O 1
ATOM 2146 N N . LEU A 1 265 ? 2.268 -23.340 20.204 1.00 49.75 265 LEU A N 1
ATOM 2147 C CA . LEU A 1 265 ? 3.667 -23.151 20.612 1.00 49.75 265 LEU A CA 1
ATOM 2148 C C . LEU A 1 265 ? 4.649 -24.045 19.832 1.00 49.75 265 LEU A C 1
ATOM 2150 O O . LEU A 1 265 ? 5.735 -23.596 19.474 1.00 49.75 265 LEU A O 1
ATOM 2154 N N . LYS A 1 266 ? 4.253 -25.272 19.466 1.00 50.88 266 LYS A N 1
ATOM 2155 C CA . LYS A 1 266 ? 5.125 -26.184 18.698 1.00 50.88 266 LYS A CA 1
ATOM 2156 C C . LYS A 1 266 ? 5.220 -25.855 17.207 1.00 50.88 266 LYS A C 1
ATOM 2158 O O . LYS A 1 266 ? 6.236 -26.161 16.597 1.00 50.88 266 LYS A O 1
ATOM 2163 N N . GLN A 1 267 ? 4.201 -25.225 16.616 1.00 50.75 267 GLN A N 1
ATOM 2164 C CA . GLN A 1 267 ? 4.265 -24.805 15.211 1.00 50.75 267 GLN A CA 1
ATOM 2165 C C . GLN A 1 267 ? 4.912 -23.430 15.031 1.00 50.75 267 GLN A C 1
ATOM 2167 O O . GLN A 1 267 ? 5.628 -23.258 14.058 1.00 50.75 267 GLN A O 1
ATOM 2172 N N . LYS A 1 268 ? 4.768 -22.482 15.968 1.00 47.66 268 LYS A N 1
ATOM 2173 C CA . LYS A 1 268 ? 5.459 -21.180 15.877 1.00 47.66 268 LYS A CA 1
ATOM 2174 C C . LYS A 1 268 ? 6.990 -21.290 15.994 1.00 47.66 268 LYS A C 1
ATOM 2176 O O . LYS A 1 268 ? 7.697 -20.498 15.384 1.00 47.66 268 LYS A O 1
ATOM 2181 N N . SER A 1 269 ? 7.506 -22.297 16.707 1.00 49.56 269 SER A N 1
ATOM 2182 C CA . SER A 1 269 ? 8.955 -22.504 16.879 1.00 49.56 269 SER A CA 1
ATOM 2183 C C . SER A 1 269 ? 9.690 -22.924 15.598 1.00 49.56 269 SER A C 1
ATOM 2185 O O . SER A 1 269 ? 10.868 -22.622 15.468 1.00 49.56 269 SER A O 1
ATOM 2187 N N . LEU A 1 270 ? 9.025 -23.606 14.657 1.00 50.66 270 LEU A N 1
ATOM 2188 C CA . LEU A 1 270 ? 9.668 -24.124 13.437 1.00 50.66 270 LEU A CA 1
ATOM 2189 C C . LEU A 1 270 ? 9.816 -23.068 12.332 1.00 50.66 270 LEU A C 1
ATOM 2191 O O . LEU A 1 270 ? 10.736 -23.150 11.527 1.00 50.66 270 LEU A O 1
ATOM 2195 N N . TRP A 1 271 ? 8.939 -22.061 12.309 1.00 45.06 271 TRP A N 1
ATOM 2196 C CA . TRP A 1 271 ? 8.978 -20.991 11.304 1.00 45.06 271 TRP A CA 1
ATOM 2197 C C . TRP A 1 271 ? 10.038 -19.937 11.640 1.00 45.06 271 TRP A C 1
ATOM 2199 O O . TRP A 1 271 ? 10.677 -19.407 10.739 1.00 45.06 271 TRP A O 1
ATOM 2209 N N . SER A 1 272 ? 10.296 -19.706 12.932 1.00 57.75 272 SER A N 1
ATOM 2210 C CA . SER A 1 272 ? 11.330 -18.768 13.389 1.00 57.75 272 SER A CA 1
ATOM 2211 C C . SER A 1 272 ? 12.741 -19.191 12.969 1.00 57.75 272 SER A C 1
ATOM 2213 O O . SER A 1 272 ? 13.567 -18.341 12.660 1.00 57.75 272 SER A O 1
ATOM 2215 N N . GLU A 1 273 ? 13.029 -20.494 12.948 1.00 60.03 273 GLU A N 1
ATOM 2216 C CA . GLU A 1 273 ? 14.375 -21.017 12.678 1.00 60.03 273 GLU A CA 1
ATOM 2217 C C . GLU A 1 273 ? 14.696 -21.021 11.169 1.00 60.03 273 GLU A C 1
ATOM 2219 O O . GLU A 1 273 ? 15.812 -20.703 10.751 1.00 60.03 273 GLU A O 1
ATOM 2224 N N . GLU A 1 274 ? 13.693 -21.301 10.328 1.00 67.06 274 GLU A N 1
ATOM 2225 C CA . GLU A 1 274 ? 13.815 -21.215 8.867 1.00 67.06 274 GLU A CA 1
ATOM 2226 C C . GLU A 1 274 ? 13.898 -19.757 8.386 1.00 67.06 274 GLU A C 1
ATOM 2228 O O . GLU A 1 274 ? 14.697 -19.424 7.503 1.00 67.06 274 GLU A O 1
ATOM 2233 N N . GLU A 1 275 ? 13.139 -18.861 9.015 1.00 67.50 275 GLU A N 1
ATOM 2234 C CA . GLU A 1 275 ? 13.185 -17.429 8.736 1.00 67.50 275 GLU A CA 1
ATOM 2235 C C . GLU A 1 275 ? 14.521 -16.810 9.181 1.00 67.50 275 GLU A C 1
ATOM 2237 O O . GLU A 1 275 ? 15.158 -16.074 8.422 1.00 67.50 275 GLU A O 1
ATOM 2242 N N . GLU A 1 276 ? 15.040 -17.191 10.350 1.00 72.75 276 GLU A N 1
ATOM 2243 C CA . GLU A 1 276 ? 16.365 -16.773 10.815 1.00 72.75 276 GLU A CA 1
ATOM 2244 C C . GLU A 1 276 ? 17.492 -17.285 9.897 1.00 72.75 276 GLU A C 1
ATOM 2246 O O . GLU A 1 276 ? 18.429 -16.541 9.577 1.00 72.75 276 GLU A O 1
ATOM 2251 N N . ALA A 1 277 ? 17.371 -18.503 9.359 1.00 79.31 277 ALA A N 1
ATOM 2252 C CA . ALA A 1 277 ? 18.299 -19.024 8.355 1.00 79.31 277 ALA A CA 1
ATOM 2253 C C . ALA A 1 277 ? 18.246 -18.231 7.032 1.00 79.31 277 ALA A C 1
ATOM 2255 O O . ALA A 1 277 ? 19.288 -17.986 6.404 1.00 79.31 277 ALA A O 1
ATOM 2256 N N . LEU A 1 278 ? 17.060 -17.775 6.615 1.00 79.31 278 LEU A N 1
ATOM 2257 C CA . LEU A 1 278 ? 16.880 -16.896 5.455 1.00 79.31 278 LEU A CA 1
ATOM 2258 C C . LEU A 1 278 ? 17.509 -15.515 5.686 1.00 79.31 278 LEU A C 1
ATOM 2260 O O . LEU A 1 278 ? 18.221 -15.013 4.805 1.00 79.31 278 LEU A O 1
ATOM 2264 N N . PHE A 1 279 ? 17.337 -14.930 6.873 1.00 82.69 279 PHE A N 1
ATOM 2265 C CA . PHE A 1 279 ? 17.980 -13.670 7.251 1.00 82.69 279 PHE A CA 1
ATOM 2266 C C . PHE A 1 279 ? 19.505 -13.796 7.316 1.00 82.69 279 PHE A C 1
ATOM 2268 O O . PHE A 1 279 ? 20.212 -12.947 6.762 1.00 82.69 279 PHE A O 1
ATOM 2275 N N . ALA A 1 280 ? 20.033 -14.881 7.885 1.00 84.75 280 ALA A N 1
ATOM 2276 C CA . ALA A 1 280 ? 21.468 -15.157 7.905 1.00 84.75 280 ALA A CA 1
ATOM 2277 C C . ALA A 1 280 ? 22.038 -15.317 6.486 1.00 84.75 280 ALA A C 1
ATOM 2279 O O . ALA A 1 280 ? 23.108 -14.788 6.167 1.00 84.75 280 ALA A O 1
ATOM 2280 N N . ARG A 1 281 ? 21.307 -15.992 5.589 1.00 81.06 281 ARG A N 1
ATOM 2281 C CA . ARG A 1 281 ? 21.703 -16.143 4.181 1.00 81.06 281 ARG A CA 1
ATOM 2282 C C . ARG A 1 281 ? 21.692 -14.808 3.437 1.00 81.06 281 ARG A C 1
ATOM 2284 O O . ARG A 1 281 ? 22.612 -14.539 2.664 1.00 81.06 281 ARG A O 1
ATOM 2291 N N . ARG A 1 282 ? 20.689 -13.962 3.683 1.00 86.25 282 ARG A N 1
ATOM 2292 C CA . ARG A 1 282 ? 20.594 -12.612 3.111 1.00 86.25 282 ARG A CA 1
ATOM 2293 C C . ARG A 1 282 ? 21.714 -11.704 3.614 1.00 86.25 282 ARG A C 1
ATOM 2295 O O . ARG A 1 282 ? 22.317 -11.002 2.811 1.00 86.25 282 ARG A O 1
ATOM 2302 N N . LYS A 1 283 ? 22.038 -11.764 4.907 1.00 89.12 283 LYS A N 1
ATOM 2303 C CA . LYS A 1 283 ? 23.135 -10.998 5.510 1.00 89.12 283 LYS A CA 1
ATOM 2304 C C . LYS A 1 283 ? 24.488 -11.358 4.890 1.00 89.12 283 LYS A C 1
ATOM 2306 O O . LYS A 1 283 ? 25.187 -10.465 4.427 1.00 89.12 283 LYS A O 1
ATOM 2311 N N . ARG A 1 284 ? 24.786 -12.655 4.741 1.00 85.38 284 ARG A N 1
ATOM 2312 C CA . ARG A 1 284 ? 26.001 -13.135 4.050 1.00 85.38 284 ARG A CA 1
ATOM 2313 C C . ARG A 1 284 ? 26.069 -12.697 2.586 1.00 85.38 284 ARG A C 1
ATOM 2315 O O . ARG A 1 284 ? 27.152 -12.494 2.049 1.00 85.38 284 ARG A O 1
ATOM 2322 N N . LEU A 1 285 ? 24.923 -12.594 1.909 1.00 84.56 285 LEU A N 1
ATOM 2323 C CA . LEU A 1 285 ? 24.872 -12.099 0.532 1.00 84.56 285 LEU A CA 1
ATOM 2324 C C . LEU A 1 285 ? 25.212 -10.604 0.468 1.00 84.56 285 LEU A C 1
ATOM 2326 O O . LEU A 1 285 ? 25.968 -10.204 -0.413 1.00 84.56 285 LEU A O 1
ATOM 2330 N N . CYS A 1 286 ? 24.685 -9.802 1.398 1.00 84.19 286 CYS A N 1
ATOM 2331 C CA . CYS A 1 286 ? 25.029 -8.385 1.510 1.00 84.19 286 CYS A CA 1
ATOM 2332 C C . CYS A 1 286 ? 26.516 -8.191 1.831 1.00 84.19 286 CYS A C 1
ATOM 2334 O O . CYS A 1 286 ? 27.173 -7.441 1.123 1.00 84.19 286 CYS A O 1
ATOM 2336 N N . GLU A 1 287 ? 27.066 -8.935 2.795 1.00 87.88 287 GLU A N 1
ATOM 2337 C CA . GLU A 1 287 ? 28.497 -8.885 3.137 1.00 87.88 287 GLU A CA 1
ATOM 2338 C C . GLU A 1 287 ? 29.379 -9.199 1.915 1.00 87.88 287 GLU A C 1
ATOM 2340 O O . GLU A 1 287 ? 30.275 -8.426 1.593 1.00 87.88 287 GLU A O 1
ATOM 2345 N N . LYS A 1 288 ? 29.053 -10.239 1.131 1.00 87.62 288 LYS A N 1
ATOM 2346 C CA . LYS A 1 288 ? 29.772 -10.541 -0.124 1.00 87.62 288 LYS A CA 1
ATOM 2347 C C . LYS A 1 288 ? 29.676 -9.432 -1.173 1.00 87.62 288 LYS A C 1
ATOM 2349 O O . LYS A 1 288 ? 30.594 -9.249 -1.973 1.00 87.62 288 LYS A O 1
ATOM 2354 N N . MET A 1 289 ? 28.546 -8.729 -1.236 1.00 86.44 289 MET A N 1
ATOM 2355 C CA . MET A 1 289 ? 28.386 -7.597 -2.149 1.00 86.44 289 MET A CA 1
ATOM 2356 C C . MET A 1 289 ? 29.192 -6.382 -1.689 1.00 86.44 289 MET A C 1
ATOM 2358 O O . MET A 1 289 ? 29.762 -5.692 -2.535 1.00 86.44 289 MET A O 1
ATOM 2362 N N . ASP A 1 290 ? 29.264 -6.148 -0.382 1.00 88.56 290 ASP A N 1
ATOM 2363 C CA . ASP A 1 290 ? 30.043 -5.064 0.207 1.00 88.56 290 ASP A CA 1
ATOM 2364 C C . ASP A 1 290 ? 31.550 -5.328 0.059 1.00 88.56 290 ASP A C 1
ATOM 2366 O O . ASP A 1 290 ? 32.261 -4.450 -0.426 1.00 88.56 290 ASP A O 1
ATOM 2370 N N . GLU A 1 291 ? 32.017 -6.559 0.294 1.00 85.50 291 GLU A N 1
ATOM 2371 C CA . GLU A 1 291 ? 33.393 -6.996 -0.005 1.00 85.50 291 GLU A CA 1
ATOM 2372 C C . GLU A 1 291 ? 33.748 -6.781 -1.487 1.00 85.50 291 GLU A C 1
ATOM 2374 O O . GLU A 1 291 ? 34.807 -6.247 -1.822 1.00 85.50 291 GLU A O 1
ATOM 2379 N N . GLY A 1 292 ? 32.840 -7.134 -2.406 1.00 85.31 292 GLY A N 1
ATOM 2380 C CA . GLY A 1 292 ? 33.028 -6.888 -3.838 1.00 85.31 292 GLY A CA 1
ATOM 2381 C C . GLY A 1 292 ? 33.065 -5.397 -4.196 1.00 85.31 292 GLY A C 1
ATOM 2382 O O . GLY A 1 292 ? 33.821 -4.978 -5.078 1.00 85.31 292 GLY A O 1
ATOM 2383 N N . ALA A 1 293 ? 32.275 -4.573 -3.505 1.00 85.56 293 ALA A N 1
ATOM 2384 C CA . ALA A 1 293 ? 32.266 -3.127 -3.692 1.00 85.56 293 ALA A CA 1
ATOM 2385 C C . ALA A 1 293 ? 33.539 -2.470 -3.141 1.00 85.56 293 ALA A C 1
ATOM 2387 O O . ALA A 1 293 ? 34.059 -1.535 -3.755 1.00 85.56 293 ALA A O 1
ATOM 2388 N N . GLU A 1 294 ? 34.055 -2.948 -2.012 1.00 88.69 294 GLU A N 1
ATOM 2389 C CA . GLU A 1 294 ? 35.321 -2.507 -1.430 1.00 88.69 294 GLU A CA 1
ATOM 2390 C C . GLU A 1 294 ? 36.503 -2.899 -2.309 1.00 88.69 294 GLU A C 1
ATOM 2392 O O . GLU A 1 294 ? 37.304 -2.028 -2.657 1.00 88.69 294 GLU A O 1
ATOM 2397 N N . TRP A 1 295 ? 36.534 -4.146 -2.788 1.00 92.62 295 TRP A N 1
ATOM 2398 C CA . TRP A 1 295 ? 37.525 -4.606 -3.757 1.00 92.62 295 TRP A CA 1
ATOM 2399 C C . TRP A 1 295 ? 37.535 -3.725 -5.009 1.00 92.62 295 TRP A C 1
ATOM 2401 O O . TRP A 1 295 ? 38.592 -3.294 -5.463 1.00 92.62 295 TRP A O 1
ATOM 2411 N N . TYR A 1 296 ? 36.362 -3.368 -5.542 1.00 87.62 296 TYR A N 1
ATOM 2412 C CA . TYR A 1 296 ? 36.278 -2.488 -6.708 1.00 87.62 296 TYR A CA 1
ATOM 2413 C C . TYR A 1 296 ? 36.774 -1.064 -6.410 1.00 87.62 296 TYR A C 1
ATOM 2415 O O . TYR A 1 296 ? 37.457 -0.456 -7.237 1.00 87.62 296 TYR A O 1
ATOM 2423 N N . ARG A 1 297 ? 36.479 -0.517 -5.223 1.00 90.50 297 ARG A N 1
ATOM 2424 C CA . ARG A 1 297 ? 37.003 0.795 -4.802 1.00 90.50 297 ARG A CA 1
ATOM 2425 C C . ARG A 1 297 ? 38.520 0.768 -4.652 1.00 90.50 297 ARG A C 1
ATOM 2427 O O . ARG A 1 297 ? 39.180 1.730 -5.041 1.00 90.50 297 ARG A O 1
ATOM 2434 N N . GLU A 1 298 ? 39.071 -0.298 -4.090 1.00 87.94 298 GLU A N 1
ATOM 2435 C CA . GLU A 1 298 ? 40.509 -0.464 -3.907 1.00 87.94 298 GLU A CA 1
ATOM 2436 C C . GLU A 1 298 ? 41.225 -0.679 -5.245 1.00 87.94 298 GLU A C 1
ATOM 2438 O O . GLU A 1 298 ? 42.208 0.005 -5.539 1.00 87.94 298 GLU A O 1
ATOM 2443 N N . TYR A 1 299 ? 40.654 -1.509 -6.118 1.00 89.56 299 TYR A N 1
ATOM 2444 C CA . TYR A 1 299 ? 41.101 -1.691 -7.495 1.00 89.56 299 TYR A CA 1
ATOM 2445 C C . TYR A 1 299 ? 41.118 -0.366 -8.262 1.00 89.56 299 TYR A C 1
ATOM 2447 O O . TYR A 1 299 ? 42.118 -0.027 -8.892 1.00 89.56 299 TYR A O 1
ATOM 2455 N N . MET A 1 300 ? 40.058 0.441 -8.155 1.00 90.94 300 MET A N 1
ATOM 2456 C CA . MET A 1 300 ? 40.015 1.765 -8.778 1.00 90.94 300 MET A CA 1
ATOM 2457 C C . MET A 1 300 ? 41.079 2.701 -8.196 1.00 90.94 300 MET A C 1
ATOM 2459 O O . MET A 1 300 ? 41.762 3.385 -8.953 1.00 90.94 300 MET A O 1
ATOM 2463 N N . LYS A 1 301 ? 41.301 2.709 -6.876 1.00 87.94 301 LYS A N 1
ATOM 2464 C CA . LYS A 1 301 ? 42.380 3.507 -6.262 1.00 87.94 301 LYS A CA 1
ATOM 2465 C C . LYS A 1 301 ? 43.763 3.100 -6.780 1.00 87.94 301 LYS A C 1
ATOM 2467 O O . LYS A 1 301 ? 44.567 3.973 -7.107 1.00 87.94 301 LYS A O 1
ATOM 2472 N N . LEU A 1 302 ? 44.037 1.800 -6.887 1.00 85.06 302 LEU A N 1
ATOM 2473 C CA . LEU A 1 302 ? 45.297 1.276 -7.423 1.00 85.06 302 LEU A CA 1
ATOM 2474 C C . LEU A 1 302 ? 45.456 1.596 -8.912 1.00 85.06 302 LEU A C 1
ATOM 2476 O O . LEU A 1 302 ? 46.521 2.048 -9.332 1.00 85.06 302 LEU A O 1
ATOM 2480 N N . PHE A 1 303 ? 44.388 1.449 -9.694 1.00 84.31 303 PHE A N 1
ATOM 2481 C CA . PHE A 1 303 ? 44.365 1.801 -11.108 1.00 84.31 303 PHE A CA 1
ATOM 2482 C C . PHE A 1 303 ? 44.665 3.291 -11.319 1.00 84.31 303 PHE A C 1
ATOM 2484 O O . PHE A 1 303 ? 45.559 3.634 -12.094 1.00 84.31 303 PHE A O 1
ATOM 2491 N N . LEU A 1 304 ? 44.011 4.186 -10.570 1.00 81.25 304 LEU A N 1
ATOM 2492 C CA . LEU A 1 304 ? 44.288 5.624 -10.634 1.00 81.25 304 LEU A CA 1
ATOM 2493 C C . LEU A 1 304 ? 45.729 5.960 -10.211 1.00 81.25 304 LEU A C 1
ATOM 2495 O O . LEU A 1 304 ? 46.379 6.764 -10.877 1.00 81.25 304 LEU A O 1
ATOM 2499 N N . LYS A 1 305 ? 46.257 5.312 -9.165 1.00 79.75 305 LYS A N 1
ATOM 2500 C CA . LYS A 1 305 ? 47.637 5.514 -8.684 1.00 79.75 305 LYS A CA 1
ATOM 2501 C C . LYS A 1 305 ? 48.699 4.998 -9.662 1.00 79.75 305 LYS A C 1
ATOM 2503 O O . LYS A 1 305 ? 49.784 5.568 -9.753 1.00 79.75 305 LYS A O 1
ATOM 2508 N N . SER A 1 306 ? 48.405 3.925 -10.396 1.00 76.06 306 SER A N 1
ATOM 2509 C CA . SER A 1 306 ? 49.287 3.412 -11.453 1.00 76.06 306 SER A CA 1
ATOM 2510 C C . SER A 1 306 ? 49.319 4.346 -12.666 1.00 76.06 306 SER A C 1
ATOM 2512 O O . SER A 1 306 ? 50.390 4.630 -13.197 1.00 76.06 306 SER A O 1
ATOM 2514 N N . LYS A 1 307 ? 48.166 4.920 -13.029 1.00 76.00 307 LYS A N 1
ATOM 2515 C CA . LYS A 1 307 ? 48.028 5.853 -14.150 1.00 76.00 307 LYS A CA 1
ATOM 2516 C C . LYS A 1 307 ? 48.688 7.207 -13.887 1.00 76.00 307 LYS A C 1
ATOM 2518 O O . LYS A 1 307 ? 49.212 7.806 -14.815 1.00 76.00 307 LYS A O 1
ATOM 2523 N N . SER A 1 308 ? 48.705 7.666 -12.634 1.00 69.56 308 SER A N 1
ATOM 2524 C CA . SER A 1 308 ? 49.432 8.879 -12.238 1.00 69.56 308 SER A CA 1
ATOM 2525 C C . SER A 1 308 ? 50.950 8.682 -12.172 1.00 69.56 308 SER A C 1
ATOM 2527 O O . SER A 1 308 ? 51.693 9.649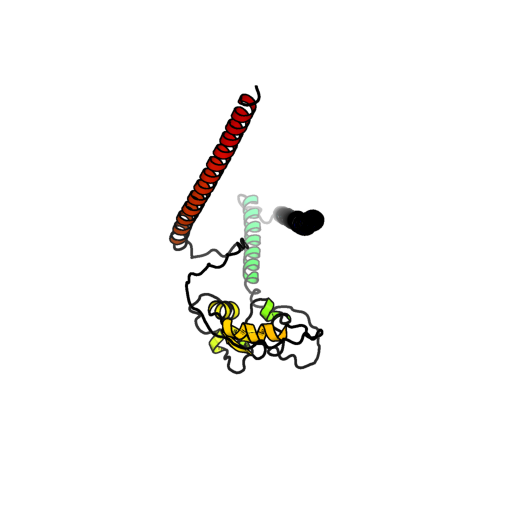 -12.269 1.00 69.56 308 SER A O 1
ATOM 2529 N N . ARG A 1 309 ? 51.424 7.441 -11.986 1.00 60.91 309 ARG A N 1
ATOM 2530 C CA . ARG A 1 309 ? 52.857 7.095 -11.976 1.00 60.91 309 ARG A CA 1
ATOM 2531 C C . ARG A 1 309 ? 53.438 6.892 -13.373 1.00 60.91 309 ARG A C 1
ATOM 2533 O O . ARG A 1 309 ? 54.634 7.066 -13.534 1.00 60.91 309 ARG A O 1
ATOM 2540 N N . SER A 1 310 ? 52.619 6.527 -14.359 1.00 57.88 310 SER A N 1
ATOM 2541 C CA . SER A 1 310 ? 53.049 6.379 -15.756 1.00 57.88 310 SER A CA 1
ATOM 2542 C C . SER A 1 310 ? 53.021 7.692 -16.552 1.00 57.88 310 SER A C 1
ATOM 2544 O O . SER A 1 310 ? 53.264 7.672 -17.753 1.00 57.88 310 SER A O 1
ATOM 2546 N N . SER A 1 311 ? 52.628 8.805 -15.923 1.00 55.88 311 SER A N 1
ATOM 2547 C CA . SER A 1 311 ? 52.520 10.139 -16.533 1.00 55.88 311 SER A CA 1
ATOM 2548 C C . SER A 1 311 ? 53.539 11.148 -15.982 1.00 55.88 311 SER A C 1
ATOM 2550 O O . SER A 1 311 ? 53.379 12.347 -16.201 1.00 55.88 311 SER A O 1
ATOM 2552 N N . SER A 1 312 ? 54.542 10.679 -15.236 1.00 45.88 312 SER A N 1
ATOM 2553 C CA . SER A 1 312 ? 55.768 11.407 -14.873 1.00 45.88 312 SER A CA 1
ATOM 2554 C C . SER A 1 312 ? 56.956 10.682 -15.477 1.00 45.88 312 SER A C 1
ATOM 2556 O O . SER A 1 312 ? 57.899 11.388 -15.880 1.00 45.88 312 SER A O 1
#

Secondary structure (DSSP, 8-state):
-HHHHHHHHHHHHHHHHHHHHHHHHHHHHHHHHHHHHHHHHHHHHHHHHHHHHHHHHHHHHHHHHHHHHHHHHHHHHHHHHHHHHHHHHHTTTTTT-SSHHHHHHHHHHHHHHHHHHHHHHHGGG--S------------S---TTTS-TTT-HHHHTT--SGGGSTT--HHHHSS--TT----HHHHHHHTTEEE-TTS-EEEHHHHHHHHHHTTS--SS-------------------PPP--------------SS-HHHHHHHHHHHHHHHHHHHHHHHHHHHHHHHHHHHHHHHHHHHHHHHHHTT-

Radius of gyration: 38.1 Å; chains: 1; bounding box: 94×42×124 Å

Foldseek 3Di:
DVVVVVVVVVVVVVVVVVVVVVVVVVVVVVVVVVVVVVVVVVVVVVVVVVVVVVVVVVVVVVVVVVVVVVVVVVVVVVVVLVVVLVVVVVVCPCVPDDPPSVVSSVVSVVVVVVVVVVVVVVVPPPDPDDDDDDDDDDPPDPPLLLQDQCVRRVCNVVQAACLCSDPPDDVVVLVPDDPPPDNHPSVVCVVVQWHQDSNRDTDRVVVVCCVSVVVPPPPPDDDDDDDDDDDDDDDDDDDDDDDDDDDDDDDDDDDDDDDDPPPVVVVVVVVVVVVVVVVVVVVVVVVVVVVVVVVVVVVVVVVVVVVVVVVD

Sequence (312 aa):
NDQARIEADQFRYRSLATRYVHNWREAARKLGLKRRGRETRKFKKELMASKRAEKIAEKENLVEEFRASTTAKRRQSREEHESVERLLEDTGVLGGVHDPEQKLRAIVQEEIRAVMNESSSKKRRRYEQSTTPTNGHKHNRTDDPLRRSLLSDPTYLNGQSRIHLMSNYDDRDEHRRQKSGVQSDYWRLKARGIVTLPNGVPLASSAAKDVVHQKRSFDGITKSKAQHSKVQAWTRGVPAKAPVEEDDDEVLMDGVESDAEDKKLKQKSLWSEEEEALFARRKRLCEKMDEGAEWYREYMKLFLKSKSRSSS